Protein AF-A0A2G6JQ89-F1 (afdb_monomer)

Radius of gyration: 35.52 Å; Cα contacts (8 Å, |Δi|>4): 82; chains: 1; bounding box: 74×34×108 Å

Sequence (190 aa):
MVILLLVGLFLPLMLEIEATKGGNPLDASTVASVFLYLHDHLFQLIGLYLFLATLSAIRFSHRIAGPMLRFKRRLYEIGDGKFSEPLRTRDSDYMQSEVRALNAMSHSLLLRTQDIVHSEAALRAAIEEMQAALRPGEDARVDARLQKLLQRAADLQECVGFFAEESPDAANEIELPVPNDEVELLASSQ

Secondary structure (DSSP, 8-state):
-HHHHHHHHHHHHHHHHHHHTTS-HHHHHHHHHHHHHHHHHHHHHHHHHHHHHHHHHHHHHHHHHHHHHHHHHHHHHHHTT-B-SPPPPPTT-TTHHHHHHHHHHHHHHHHHHHHHHHHHHHHHHHHHHHHHHS-TTS-HHHHHHHHHHHHHHHHHHHHHHTTT-B-----S-------HHHHHHHHT--

Solvent-accessible surface area (backbone atoms only — not comparable to full-atom values): 10999 Å² total; per-residue (Å²): 108,72,67,59,52,54,47,68,61,49,50,63,53,54,54,50,55,63,64,32,74,82,55,60,70,70,58,40,53,51,54,50,50,52,50,53,52,49,52,61,52,48,55,53,52,51,51,51,49,52,51,53,50,49,54,50,51,51,55,51,47,56,40,42,54,59,58,50,53,55,51,54,51,52,53,50,36,50,73,67,20,31,56,64,80,76,74,82,76,61,95,82,38,80,58,53,69,59,43,52,51,49,39,53,51,52,51,53,50,50,52,52,52,52,52,49,53,52,50,42,53,52,51,47,51,55,49,53,52,55,57,70,72,47,67,94,80,79,48,70,68,56,55,54,51,50,54,53,49,48,51,52,41,52,56,47,49,55,66,50,47,54,52,62,47,66,60,82,75,92,80,71,93,69,84,75,83,72,61,70,76,63,56,58,63,59,64,72,74,112

Mean predicted aligned error: 14.23 Å

Structure (mmCIF, N/CA/C/O backbone):
data_AF-A0A2G6JQ89-F1
#
_entry.id   AF-A0A2G6JQ89-F1
#
loop_
_atom_site.group_PDB
_atom_site.id
_atom_site.type_symbol
_atom_site.label_atom_id
_atom_site.label_alt_id
_atom_site.label_comp_id
_atom_site.label_asym_id
_atom_site.label_entity_id
_atom_site.label_seq_id
_atom_site.pdbx_PDB_ins_code
_atom_site.Cartn_x
_atom_site.Cartn_y
_atom_site.Cartn_z
_atom_site.occupancy
_atom_site.B_iso_or_equiv
_atom_site.auth_seq_id
_atom_site.auth_comp_id
_atom_site.auth_asym_id
_atom_site.auth_atom_id
_atom_site.pdbx_PDB_model_num
ATOM 1 N N . MET A 1 1 ? 23.229 -2.860 -23.248 1.00 77.12 1 MET A N 1
ATOM 2 C CA . MET A 1 1 ? 22.858 -3.526 -24.519 1.00 77.12 1 MET A CA 1
ATOM 3 C C . MET A 1 1 ? 23.022 -2.610 -25.727 1.00 77.12 1 MET A C 1
ATOM 5 O O . MET A 1 1 ? 23.864 -2.922 -26.552 1.00 77.12 1 MET A O 1
ATOM 9 N N . VAL A 1 2 ? 22.340 -1.458 -25.809 1.00 77.44 2 VAL A N 1
ATOM 10 C CA . VAL A 1 2 ? 22.447 -0.535 -26.968 1.00 77.44 2 VAL A CA 1
ATOM 11 C C . VAL A 1 2 ? 23.888 -0.077 -27.251 1.00 77.44 2 VAL A C 1
ATOM 13 O O . VAL A 1 2 ? 24.333 -0.129 -28.390 1.00 77.44 2 VAL A O 1
ATOM 16 N N . ILE A 1 3 ? 24.653 0.278 -26.211 1.00 79.94 3 ILE A N 1
ATOM 17 C CA . ILE A 1 3 ? 26.063 0.694 -26.348 1.00 79.94 3 ILE A CA 1
ATOM 18 C C . ILE A 1 3 ? 26.945 -0.439 -26.901 1.00 79.94 3 ILE A C 1
ATOM 20 O O . ILE A 1 3 ? 27.785 -0.197 -27.756 1.00 79.94 3 ILE A O 1
ATOM 24 N N . LEU A 1 4 ? 26.730 -1.685 -26.464 1.00 84.25 4 LEU A N 1
ATOM 25 C CA . LEU A 1 4 ? 27.496 -2.840 -26.955 1.00 84.25 4 LEU A CA 1
ATOM 26 C C . LEU A 1 4 ? 27.213 -3.118 -28.435 1.00 84.25 4 LEU A C 1
ATOM 28 O O . LEU A 1 4 ? 28.127 -3.466 -29.174 1.00 84.25 4 LEU A O 1
ATOM 32 N N . LEU A 1 5 ? 25.964 -2.927 -28.865 1.00 81.12 5 LEU A N 1
ATOM 33 C CA . LEU A 1 5 ? 25.554 -3.085 -30.259 1.00 81.12 5 LEU A CA 1
ATOM 34 C C . LEU A 1 5 ? 26.173 -1.986 -31.138 1.00 81.12 5 LEU A C 1
ATOM 36 O O . LEU A 1 5 ? 26.735 -2.291 -32.183 1.00 81.12 5 LEU A O 1
ATOM 40 N N . LEU A 1 6 ? 26.158 -0.732 -30.669 1.00 81.25 6 LEU A N 1
ATOM 41 C CA . LEU A 1 6 ? 26.823 0.395 -31.333 1.00 81.25 6 LEU A CA 1
ATOM 42 C C . LEU A 1 6 ? 28.325 0.152 -31.510 1.00 81.25 6 LEU A C 1
ATOM 44 O O . LEU A 1 6 ? 28.851 0.306 -32.609 1.00 81.25 6 LEU A O 1
ATOM 48 N N . VAL A 1 7 ? 29.006 -0.265 -30.440 1.00 83.88 7 VAL A N 1
ATOM 49 C CA . VAL A 1 7 ? 30.447 -0.541 -30.477 1.00 83.88 7 VAL A CA 1
ATOM 50 C C . VAL A 1 7 ? 30.748 -1.731 -31.388 1.00 83.88 7 VAL A C 1
ATOM 52 O O . VAL A 1 7 ? 31.612 -1.619 -32.249 1.00 83.88 7 VAL A O 1
ATOM 55 N N . GLY A 1 8 ? 30.020 -2.843 -31.265 1.00 83.94 8 GLY A N 1
ATOM 56 C CA . GLY A 1 8 ? 30.249 -4.035 -32.089 1.00 83.94 8 GLY A CA 1
ATOM 57 C C . GLY A 1 8 ? 30.016 -3.813 -33.586 1.00 83.94 8 GLY A C 1
ATOM 58 O O . GLY A 1 8 ? 30.667 -4.460 -34.400 1.00 83.94 8 GLY A O 1
ATOM 59 N N . LEU A 1 9 ? 29.125 -2.887 -33.950 1.00 81.50 9 LEU A N 1
ATOM 60 C CA . LEU A 1 9 ? 28.791 -2.582 -35.339 1.00 81.50 9 LEU A CA 1
ATOM 61 C C . LEU A 1 9 ? 29.747 -1.556 -35.973 1.00 81.50 9 LEU A C 1
ATOM 63 O O . LEU A 1 9 ? 30.175 -1.744 -37.108 1.00 81.50 9 LEU A O 1
ATOM 67 N N . PHE A 1 10 ? 30.106 -0.484 -35.252 1.00 81.38 10 PHE A N 1
ATOM 68 C CA . PHE A 1 10 ? 30.933 0.602 -35.801 1.00 81.38 10 PHE A CA 1
ATOM 69 C C . PHE A 1 10 ? 32.442 0.407 -35.626 1.00 81.38 10 PHE A C 1
ATOM 71 O O . PHE A 1 10 ? 33.209 0.923 -36.436 1.00 81.38 10 PHE A O 1
ATOM 78 N N . LEU A 1 11 ? 32.890 -0.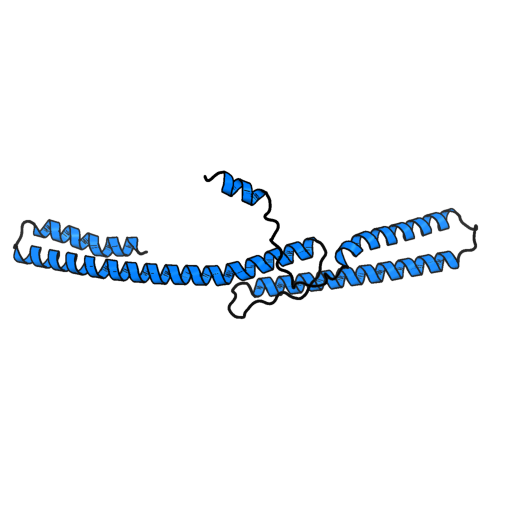324 -34.600 1.00 84.19 11 LEU A N 1
ATOM 79 C CA . LEU A 1 11 ? 34.316 -0.544 -34.346 1.00 84.19 11 LEU A CA 1
ATOM 80 C C . LEU A 1 11 ? 35.045 -1.278 -35.490 1.00 84.19 11 LEU A C 1
ATOM 82 O O . LEU A 1 11 ? 36.076 -0.765 -35.923 1.00 84.19 11 LEU A O 1
ATOM 86 N N . PRO A 1 12 ? 34.553 -2.418 -36.027 1.00 83.38 12 PRO A N 1
ATOM 87 C CA . PRO A 1 12 ? 35.228 -3.078 -37.149 1.00 83.38 12 PRO A CA 1
ATOM 88 C C . PRO A 1 12 ? 35.253 -2.194 -38.403 1.00 83.38 12 PRO A C 1
ATOM 90 O O . PRO A 1 12 ? 36.268 -2.138 -39.090 1.00 83.38 12 PRO A O 1
ATOM 93 N N . LEU A 1 13 ? 34.181 -1.433 -38.644 1.00 80.00 13 LEU A N 1
ATOM 94 C CA . LEU A 1 13 ? 34.054 -0.556 -39.807 1.00 80.00 13 LEU A CA 1
ATOM 95 C C . LEU A 1 13 ? 35.027 0.636 -39.743 1.00 80.00 13 LEU A C 1
ATOM 97 O O . LEU A 1 13 ? 35.603 1.024 -40.755 1.00 80.00 13 LEU A O 1
ATOM 101 N N . MET A 1 14 ? 35.272 1.186 -38.547 1.00 78.81 14 MET A N 1
ATOM 102 C CA . MET A 1 14 ? 36.283 2.232 -38.333 1.00 78.81 14 MET A CA 1
ATOM 103 C C . MET A 1 14 ? 37.711 1.727 -38.583 1.00 78.81 14 MET A C 1
ATOM 105 O O . MET A 1 14 ? 38.504 2.431 -39.208 1.00 78.81 14 MET A O 1
ATOM 109 N N . LEU A 1 15 ? 38.026 0.502 -38.147 1.00 82.62 15 LEU A N 1
ATOM 110 C CA . LEU A 1 15 ? 39.331 -0.122 -38.399 1.00 82.62 15 LEU A CA 1
ATOM 111 C C . LEU A 1 15 ? 39.554 -0.384 -39.899 1.00 82.62 15 LEU A C 1
ATOM 113 O O . LEU A 1 15 ? 40.663 -0.220 -40.404 1.00 82.62 15 LEU A O 1
ATOM 117 N N . GLU A 1 16 ? 38.496 -0.741 -40.627 1.00 79.06 16 GLU A N 1
ATOM 118 C CA . GLU A 1 16 ? 38.539 -1.001 -42.069 1.00 79.06 16 GLU A CA 1
ATOM 119 C C . GLU A 1 16 ? 38.725 0.286 -42.902 1.00 79.06 16 GLU A C 1
ATOM 121 O O . GLU A 1 16 ? 39.469 0.292 -43.887 1.00 79.06 16 GLU A O 1
ATOM 126 N N . ILE A 1 17 ? 38.149 1.416 -42.467 1.00 77.44 17 ILE A N 1
ATOM 127 C CA . ILE A 1 17 ? 38.412 2.747 -43.055 1.00 77.44 17 ILE A CA 1
ATOM 128 C C . ILE A 1 17 ? 39.883 3.150 -42.870 1.00 77.44 17 ILE A C 1
ATOM 130 O O . ILE A 1 17 ? 40.501 3.729 -43.766 1.00 77.44 17 ILE A O 1
ATOM 134 N N . GLU A 1 18 ? 40.470 2.852 -41.710 1.00 78.06 18 GLU A N 1
ATOM 135 C CA . GLU A 1 18 ? 41.875 3.158 -41.439 1.00 78.06 18 GLU A CA 1
ATOM 136 C C . GLU A 1 18 ? 42.826 2.268 -42.255 1.00 78.06 18 GLU A C 1
ATOM 138 O O . GLU A 1 18 ? 43.822 2.761 -42.785 1.00 78.06 18 GLU A O 1
ATOM 143 N N . ALA A 1 19 ? 42.469 0.995 -42.457 1.00 76.81 19 ALA A N 1
ATOM 144 C CA . ALA A 1 19 ? 43.216 0.062 -43.300 1.00 76.81 19 ALA A CA 1
ATOM 145 C C . ALA A 1 19 ? 43.157 0.412 -44.803 1.00 76.81 19 ALA A C 1
ATOM 147 O O . ALA A 1 19 ? 44.130 0.201 -45.528 1.00 76.81 19 ALA A O 1
ATOM 148 N N . THR A 1 20 ? 42.046 0.983 -45.282 1.00 73.50 20 THR A N 1
ATOM 149 C CA . THR A 1 20 ? 41.850 1.340 -46.703 1.00 73.50 20 THR A CA 1
ATOM 150 C C . THR A 1 20 ? 42.482 2.677 -47.109 1.00 73.50 20 THR A C 1
ATOM 152 O O . THR A 1 20 ? 42.639 2.930 -48.304 1.00 73.50 20 THR A O 1
ATOM 155 N N . LYS A 1 21 ? 42.950 3.504 -46.158 1.00 68.69 21 LYS A N 1
ATOM 156 C CA . LYS A 1 21 ? 43.637 4.789 -46.430 1.00 68.69 21 LYS A CA 1
ATOM 157 C C . LYS A 1 21 ? 44.904 4.680 -47.295 1.00 68.69 21 LYS A C 1
ATOM 159 O O . LYS A 1 21 ? 45.311 5.685 -47.870 1.00 68.69 21 LYS A O 1
ATOM 164 N N . GLY A 1 22 ? 45.532 3.503 -47.380 1.00 65.38 22 GLY A N 1
ATOM 165 C CA . GLY A 1 22 ? 46.717 3.244 -48.215 1.00 65.38 22 GLY A CA 1
ATOM 166 C C . GLY A 1 22 ? 46.457 2.399 -49.471 1.00 65.38 22 GLY A C 1
ATOM 167 O O . GLY A 1 22 ? 47.412 2.037 -50.154 1.00 65.38 22 GLY A O 1
ATOM 168 N N . GLY A 1 23 ? 45.196 2.041 -49.742 1.00 68.19 23 GLY A N 1
ATOM 169 C CA . GLY A 1 23 ? 44.790 1.105 -50.796 1.00 68.19 23 GLY A CA 1
ATOM 170 C C . GLY A 1 23 ? 44.078 1.765 -51.983 1.00 68.19 23 GLY A C 1
ATOM 171 O O . GLY A 1 23 ? 44.248 2.950 -52.264 1.00 68.19 23 GLY A O 1
ATOM 172 N N . ASN A 1 24 ? 43.276 0.982 -52.707 1.00 70.81 24 ASN A N 1
ATOM 173 C CA . ASN A 1 24 ? 42.560 1.437 -53.896 1.00 70.81 24 ASN A CA 1
ATOM 174 C C . ASN A 1 24 ? 41.450 2.444 -53.498 1.00 70.81 24 ASN A C 1
ATOM 176 O O . ASN A 1 24 ? 40.619 2.125 -52.646 1.00 70.81 24 ASN A O 1
ATOM 180 N N . PRO A 1 25 ? 41.367 3.643 -54.106 1.00 65.94 25 PRO A N 1
ATOM 181 C CA . PRO A 1 25 ? 40.415 4.685 -53.693 1.00 65.94 25 PRO A CA 1
ATOM 182 C C . 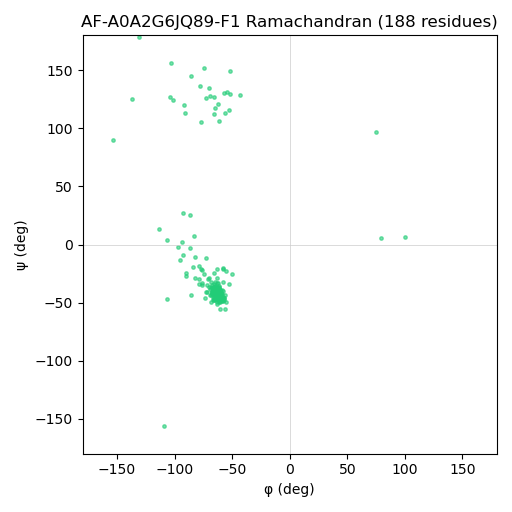PRO A 1 25 ? 38.936 4.288 -53.858 1.00 65.94 25 PRO A C 1
ATOM 184 O O . PRO A 1 25 ? 38.061 4.850 -53.198 1.00 65.94 25 PRO A O 1
ATOM 187 N N . LEU A 1 26 ? 38.651 3.298 -54.711 1.00 63.84 26 LEU A N 1
ATOM 188 C CA . LEU A 1 26 ? 37.312 2.737 -54.913 1.00 63.84 26 LEU A CA 1
ATOM 189 C C . LEU A 1 26 ? 36.804 1.989 -53.665 1.00 63.84 26 LEU A C 1
ATOM 191 O O . LEU A 1 26 ? 35.634 2.130 -53.299 1.00 63.84 26 LEU A O 1
ATOM 195 N N . ASP A 1 27 ? 37.687 1.288 -52.953 1.00 75.56 27 ASP A N 1
ATOM 196 C CA . ASP A 1 27 ? 37.329 0.520 -51.754 1.00 75.56 27 ASP A CA 1
ATOM 197 C C . ASP A 1 27 ? 37.027 1.461 -50.579 1.00 75.56 27 ASP A C 1
ATOM 199 O O . ASP A 1 27 ? 36.013 1.309 -49.897 1.00 75.56 27 ASP A O 1
ATOM 203 N N . ALA A 1 28 ? 37.825 2.524 -50.421 1.00 75.50 28 ALA A N 1
ATOM 204 C CA . ALA A 1 28 ? 37.605 3.553 -49.402 1.00 75.50 28 ALA A CA 1
ATOM 205 C C . ALA A 1 28 ? 36.249 4.269 -49.567 1.00 75.50 28 ALA A C 1
ATOM 207 O O . ALA A 1 28 ? 35.553 4.528 -48.583 1.00 75.50 28 ALA A O 1
ATOM 208 N N . SER A 1 29 ? 35.836 4.554 -50.809 1.00 77.12 29 SER A N 1
ATOM 209 C CA . SER A 1 29 ? 34.537 5.185 -51.089 1.00 77.12 29 SER A CA 1
ATOM 210 C C . SER A 1 29 ? 33.347 4.274 -50.756 1.00 77.12 29 SER A C 1
ATOM 212 O O . SER A 1 29 ? 32.324 4.743 -50.251 1.00 77.12 29 SER A O 1
ATOM 214 N N . THR A 1 30 ? 33.507 2.964 -50.961 1.00 81.06 30 THR A N 1
ATOM 215 C CA . THR A 1 30 ? 32.477 1.962 -50.669 1.00 81.06 30 THR A CA 1
ATOM 216 C C . THR A 1 30 ? 32.266 1.839 -49.161 1.00 81.06 30 THR A C 1
ATOM 218 O O . THR A 1 30 ? 31.136 1.978 -48.692 1.00 81.06 30 THR A O 1
ATOM 221 N N . VAL A 1 31 ? 33.344 1.691 -48.383 1.00 79.44 31 VAL A N 1
ATOM 222 C CA . VAL A 1 31 ? 33.266 1.595 -46.913 1.00 79.44 31 VAL A CA 1
ATOM 223 C C . VAL A 1 31 ? 32.698 2.881 -46.299 1.00 79.44 31 VAL A C 1
ATOM 225 O O . VAL A 1 31 ? 31.835 2.819 -45.423 1.00 79.44 31 VAL A O 1
ATOM 228 N N . ALA A 1 32 ? 33.096 4.054 -46.805 1.00 81.75 32 ALA A N 1
ATOM 229 C CA . ALA A 1 32 ? 32.551 5.334 -46.355 1.00 81.75 32 ALA A CA 1
ATOM 230 C C . ALA A 1 32 ? 31.044 5.470 -46.642 1.00 81.75 32 ALA A C 1
ATOM 232 O O . ALA A 1 32 ? 30.302 5.969 -45.795 1.00 81.75 32 ALA A O 1
ATOM 233 N N . SER A 1 33 ? 30.572 4.997 -47.801 1.00 82.56 33 SER A N 1
ATOM 234 C CA . SER A 1 33 ? 29.143 5.022 -48.141 1.00 82.56 33 SER A CA 1
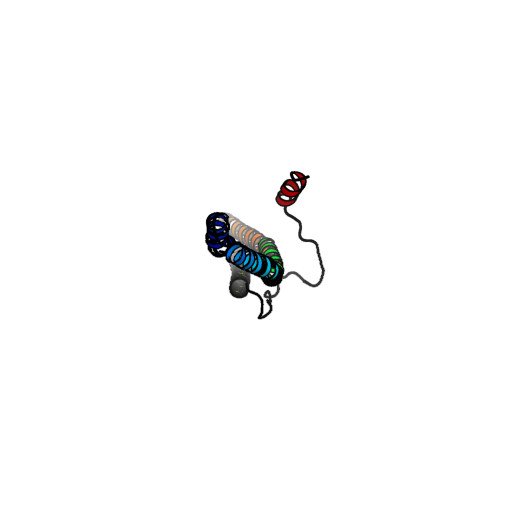ATOM 235 C C . SER A 1 33 ? 28.309 4.108 -47.237 1.00 82.56 33 SER A C 1
ATOM 237 O O . SER A 1 33 ? 27.245 4.516 -46.773 1.00 82.56 33 SER A O 1
ATOM 239 N N . VAL A 1 34 ? 28.825 2.917 -46.905 1.00 82.31 34 VAL A N 1
ATOM 240 C CA . VAL A 1 34 ? 28.188 1.982 -45.966 1.00 82.31 34 VAL A CA 1
ATOM 241 C C . VAL A 1 34 ? 28.151 2.576 -44.562 1.00 82.31 34 VAL A C 1
ATOM 243 O O . VAL A 1 34 ? 27.114 2.519 -43.908 1.00 82.31 34 VAL A O 1
ATOM 246 N N . PHE A 1 35 ? 29.245 3.197 -44.115 1.00 83.00 35 PHE A N 1
ATOM 247 C CA . PHE A 1 35 ? 29.297 3.888 -42.828 1.00 83.00 35 PHE A CA 1
ATOM 248 C C . PHE A 1 35 ? 28.252 5.007 -42.745 1.00 83.00 35 PHE A C 1
ATOM 250 O O . PHE A 1 35 ? 27.516 5.081 -41.763 1.00 83.00 35 PHE A O 1
ATOM 257 N N . LEU A 1 36 ? 28.155 5.851 -43.778 1.00 82.44 36 LEU A N 1
ATOM 258 C CA . LEU A 1 36 ? 27.221 6.977 -43.802 1.00 82.44 36 LEU A CA 1
ATOM 259 C C . LEU A 1 36 ? 25.759 6.505 -43.853 1.00 82.44 36 LEU A C 1
ATOM 261 O O . LEU A 1 36 ? 24.914 7.044 -43.141 1.00 82.44 36 LEU A O 1
ATOM 265 N N . TYR A 1 37 ? 25.481 5.462 -44.640 1.00 84.94 37 TYR A N 1
ATOM 266 C CA . TYR A 1 37 ? 24.160 4.841 -44.729 1.00 84.94 37 TYR A CA 1
ATOM 267 C C . TYR A 1 37 ? 23.737 4.199 -43.401 1.00 84.94 37 TYR A C 1
ATOM 269 O O . TYR A 1 37 ? 22.622 4.408 -42.921 1.00 84.94 37 TYR A O 1
ATOM 277 N N . LEU A 1 38 ? 24.649 3.452 -42.772 1.00 82.69 38 LEU A N 1
ATOM 278 C CA . LEU A 1 38 ? 24.393 2.784 -41.502 1.00 82.69 38 LEU A CA 1
ATOM 279 C C . LEU A 1 38 ? 24.226 3.790 -40.366 1.00 82.69 38 LEU A C 1
ATOM 281 O O . LEU A 1 38 ? 23.342 3.621 -39.535 1.00 82.69 38 LEU A O 1
ATOM 285 N N . HIS A 1 39 ? 25.031 4.852 -40.349 1.00 82.56 39 HIS A N 1
ATOM 286 C CA . HIS A 1 39 ? 24.885 5.957 -39.410 1.00 82.56 39 HIS A CA 1
ATOM 287 C C . HIS A 1 39 ? 23.488 6.580 -39.498 1.00 82.56 39 HIS A C 1
ATOM 289 O O . HIS A 1 39 ? 22.773 6.599 -38.498 1.00 82.56 39 HIS A O 1
ATOM 295 N N . ASP A 1 40 ? 23.062 7.019 -40.683 1.00 84.00 40 ASP A N 1
ATOM 296 C CA . ASP A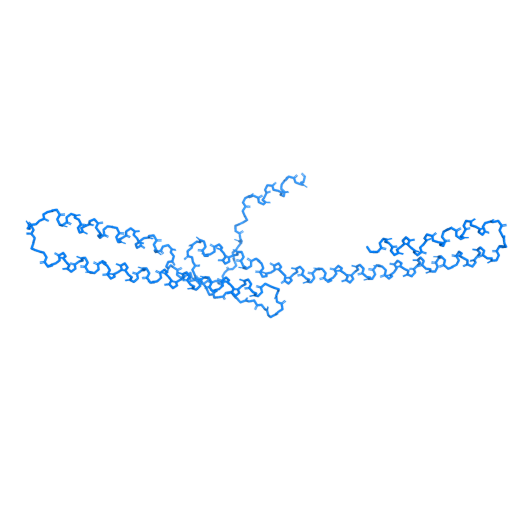 1 40 ? 21.779 7.708 -40.855 1.00 84.00 40 ASP A CA 1
ATOM 297 C C . ASP A 1 40 ? 20.576 6.853 -40.409 1.00 84.00 40 ASP A C 1
ATOM 299 O O . ASP A 1 40 ? 19.752 7.292 -39.603 1.00 84.00 40 ASP A O 1
ATOM 303 N N . HIS A 1 41 ? 20.506 5.593 -40.846 1.00 85.44 41 HIS A N 1
ATOM 304 C CA . HIS A 1 41 ? 19.377 4.721 -40.507 1.00 85.44 41 HIS A CA 1
ATOM 305 C C . HIS A 1 41 ? 19.425 4.189 -39.068 1.00 85.44 41 HIS A C 1
ATOM 307 O O . HIS A 1 41 ? 18.380 4.038 -38.428 1.00 85.44 41 HIS A O 1
ATOM 313 N N . LEU A 1 42 ? 20.611 3.912 -38.513 1.00 85.56 42 LEU A N 1
ATOM 314 C CA . LEU A 1 42 ? 20.715 3.355 -37.163 1.00 85.56 42 LEU A CA 1
ATOM 315 C C . LEU A 1 42 ? 20.268 4.364 -36.101 1.00 85.56 42 LEU A C 1
ATOM 317 O O . LEU A 1 42 ? 19.563 3.983 -35.169 1.00 85.56 42 LEU A O 1
ATOM 321 N N . PHE A 1 43 ? 20.622 5.644 -36.238 1.00 84.62 43 PHE A N 1
ATOM 322 C CA . PHE A 1 43 ? 20.174 6.666 -35.287 1.00 84.62 43 PHE A CA 1
ATOM 323 C C . PHE A 1 43 ? 18.657 6.877 -35.341 1.00 84.62 43 PHE A C 1
ATOM 325 O O . PHE A 1 43 ? 18.035 7.030 -34.288 1.00 84.62 43 PHE A O 1
ATOM 332 N N . GLN A 1 44 ? 18.042 6.792 -36.525 1.00 86.50 44 GLN A N 1
ATOM 333 C CA . GLN A 1 44 ? 16.583 6.825 -36.672 1.00 86.50 44 GLN A CA 1
ATOM 334 C C . GLN A 1 44 ? 15.919 5.632 -35.963 1.00 86.50 44 GLN A C 1
ATOM 336 O O . GLN A 1 44 ? 14.972 5.813 -35.196 1.00 86.50 44 GLN A O 1
ATOM 341 N N . LEU A 1 45 ? 16.454 4.419 -36.148 1.00 87.88 45 LEU A N 1
ATOM 342 C CA . LEU A 1 45 ? 15.956 3.208 -35.485 1.00 87.88 45 LEU A CA 1
ATOM 343 C C . LEU A 1 45 ? 16.147 3.252 -33.962 1.00 87.88 45 LEU A C 1
ATOM 345 O O . LEU A 1 45 ? 15.235 2.890 -33.218 1.00 87.88 45 LEU A O 1
ATOM 349 N N . ILE A 1 46 ? 17.304 3.720 -33.486 1.00 88.38 46 ILE A N 1
ATOM 350 C CA . ILE A 1 46 ? 17.585 3.894 -32.054 1.00 88.38 46 ILE A CA 1
ATOM 351 C C . ILE A 1 46 ? 16.648 4.939 -31.450 1.00 88.38 46 ILE A C 1
ATOM 353 O O . ILE A 1 46 ? 16.099 4.706 -30.373 1.00 88.38 46 ILE A O 1
ATOM 357 N N . GLY A 1 47 ? 16.432 6.061 -32.140 1.00 89.50 47 GLY A N 1
ATOM 358 C CA . GLY A 1 47 ? 15.498 7.102 -31.721 1.00 89.50 47 GLY A CA 1
ATOM 359 C C . GLY A 1 47 ? 14.071 6.569 -31.600 1.00 89.50 47 GLY A C 1
ATOM 360 O O . GLY A 1 47 ? 13.431 6.757 -30.566 1.00 89.50 47 GLY A O 1
ATOM 361 N N . LEU A 1 48 ? 13.602 5.824 -32.605 1.00 91.25 48 LEU A N 1
ATOM 362 C CA . LEU A 1 48 ? 12.292 5.173 -32.576 1.00 91.25 48 LEU A CA 1
ATOM 363 C C . LEU A 1 48 ? 12.182 4.170 -31.418 1.00 91.25 48 LEU A C 1
ATOM 365 O O . LEU A 1 48 ? 11.195 4.179 -30.684 1.00 91.25 48 LEU A O 1
ATOM 369 N N . TYR A 1 49 ? 13.202 3.336 -31.212 1.00 91.19 49 TYR A N 1
ATOM 3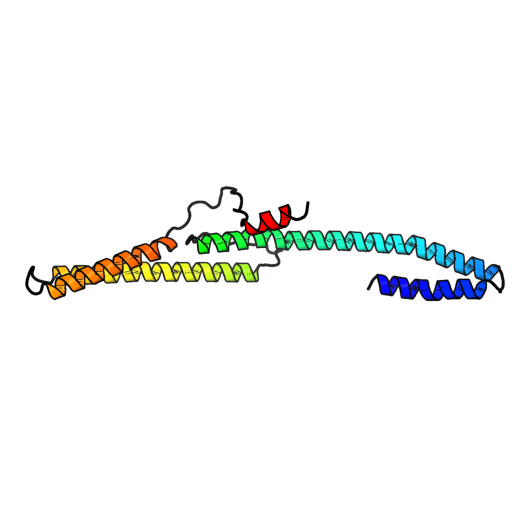70 C CA . TYR A 1 49 ? 13.240 2.388 -30.101 1.00 91.19 49 TYR A CA 1
ATOM 371 C C . TYR A 1 49 ? 13.186 3.094 -28.739 1.00 91.19 49 TYR A C 1
ATOM 373 O O . TYR A 1 49 ? 12.374 2.725 -27.893 1.00 91.19 49 TYR A O 1
ATOM 381 N N . LEU A 1 50 ? 14.007 4.129 -28.528 1.00 92.25 50 LEU A N 1
ATOM 382 C CA . LEU A 1 50 ? 14.013 4.933 -27.299 1.00 92.25 50 LEU A CA 1
ATOM 383 C C . LEU A 1 50 ? 12.665 5.606 -27.056 1.00 92.25 50 LEU A C 1
ATOM 385 O O . LEU A 1 50 ? 12.196 5.642 -25.917 1.00 92.25 50 LEU A O 1
ATOM 389 N N . PHE A 1 51 ? 12.024 6.094 -28.116 1.00 94.44 51 PHE A N 1
ATOM 390 C CA . PHE A 1 51 ? 10.695 6.682 -28.041 1.00 94.44 51 PHE A CA 1
ATOM 391 C C . PHE A 1 51 ? 9.650 5.652 -27.588 1.00 94.44 51 PHE A C 1
ATOM 393 O O . PHE A 1 51 ? 8.930 5.893 -26.617 1.00 94.44 51 PHE A O 1
ATOM 400 N N . LEU A 1 52 ? 9.612 4.468 -28.214 1.00 94.31 52 LEU A N 1
ATOM 401 C CA . LEU A 1 52 ? 8.712 3.380 -27.810 1.00 94.31 52 LEU A CA 1
ATOM 402 C C . LEU A 1 52 ? 8.996 2.903 -26.379 1.00 94.31 52 LEU A C 1
ATOM 404 O O . LEU A 1 52 ? 8.062 2.685 -25.605 1.00 94.31 52 LEU A O 1
ATOM 408 N N . ALA A 1 53 ? 10.271 2.768 -26.011 1.00 91.81 53 ALA A N 1
ATOM 409 C CA . ALA A 1 53 ? 10.687 2.363 -24.674 1.00 91.81 53 ALA A CA 1
ATOM 410 C C . ALA A 1 53 ? 10.238 3.382 -23.618 1.00 91.81 53 ALA A C 1
ATOM 412 O O . ALA A 1 53 ? 9.666 2.997 -22.599 1.00 91.81 53 ALA A O 1
ATOM 413 N N . THR A 1 54 ? 10.417 4.676 -23.890 1.00 93.62 54 THR A N 1
ATOM 414 C CA . THR A 1 54 ? 9.950 5.764 -23.018 1.00 93.62 54 THR A CA 1
ATOM 415 C C . THR A 1 54 ? 8.434 5.733 -22.867 1.00 93.62 54 THR A C 1
ATOM 417 O O . THR A 1 54 ? 7.923 5.783 -21.750 1.00 93.62 54 THR A O 1
ATOM 420 N N . LEU A 1 55 ? 7.696 5.573 -23.968 1.00 93.75 55 LEU A N 1
ATOM 421 C CA . LEU A 1 55 ? 6.236 5.496 -23.926 1.00 93.75 55 LEU A CA 1
ATOM 422 C C . LEU A 1 55 ? 5.750 4.284 -23.115 1.00 93.75 55 LEU A C 1
ATOM 424 O O . LEU A 1 55 ? 4.802 4.394 -22.333 1.00 93.75 55 LEU A O 1
ATOM 428 N N . SER A 1 56 ? 6.419 3.139 -23.265 1.00 90.25 56 SER A N 1
ATOM 429 C CA . SER A 1 56 ? 6.145 1.938 -22.476 1.00 90.25 56 SER A CA 1
ATOM 430 C C . SER A 1 56 ? 6.438 2.160 -20.992 1.00 90.25 56 SER A C 1
ATOM 432 O O . SER A 1 56 ? 5.616 1.801 -20.149 1.00 90.25 56 SER A O 1
ATOM 434 N N . ALA A 1 57 ? 7.567 2.794 -20.663 1.00 89.19 57 ALA A N 1
ATOM 435 C CA . ALA A 1 57 ? 7.945 3.109 -19.288 1.00 89.19 57 ALA A CA 1
ATOM 436 C C . ALA A 1 57 ? 6.932 4.053 -18.622 1.00 89.19 57 ALA A C 1
ATOM 438 O O . ALA A 1 57 ? 6.498 3.796 -17.500 1.00 89.19 57 ALA A O 1
ATOM 439 N N . ILE A 1 58 ? 6.481 5.089 -19.335 1.00 90.75 58 ILE A N 1
ATOM 440 C CA . ILE A 1 58 ? 5.450 6.018 -18.854 1.00 90.75 58 ILE A CA 1
ATOM 441 C C . ILE A 1 58 ? 4.132 5.278 -18.600 1.00 90.75 58 ILE A C 1
ATOM 443 O O . ILE A 1 58 ? 3.546 5.409 -17.524 1.00 90.75 58 ILE A O 1
ATOM 447 N N . ARG A 1 59 ? 3.667 4.448 -19.547 1.00 85.69 59 ARG A N 1
ATOM 448 C CA . ARG A 1 59 ? 2.437 3.656 -19.355 1.00 85.69 59 ARG A CA 1
ATOM 449 C C . ARG A 1 59 ? 2.542 2.696 -18.175 1.00 85.69 59 ARG A C 1
ATOM 451 O O . ARG A 1 59 ? 1.569 2.535 -17.442 1.00 85.69 59 ARG A O 1
ATOM 458 N N . PHE A 1 60 ? 3.694 2.054 -18.006 1.00 84.44 60 PHE A N 1
ATOM 459 C CA . PHE A 1 60 ? 3.943 1.155 -16.886 1.00 84.44 60 PHE A CA 1
ATOM 460 C C . PHE A 1 60 ? 3.914 1.912 -15.555 1.00 84.44 60 PHE A C 1
ATOM 462 O O . PHE A 1 60 ? 3.196 1.508 -14.644 1.00 84.44 60 PHE A O 1
ATOM 469 N N . SER A 1 61 ? 4.590 3.062 -15.485 1.00 85.69 61 SER A N 1
ATOM 470 C CA . SER A 1 61 ? 4.593 3.934 -14.308 1.00 85.69 61 SER A CA 1
ATOM 471 C C . SER A 1 61 ? 3.177 4.363 -13.911 1.00 85.69 61 SER A C 1
ATOM 473 O O . SER A 1 61 ? 2.767 4.172 -12.765 1.00 85.69 61 SER A O 1
ATOM 475 N N . HIS A 1 62 ? 2.360 4.826 -14.864 1.00 81.69 62 HIS A N 1
ATOM 476 C CA . HIS A 1 62 ? 0.979 5.233 -14.575 1.00 81.69 62 HIS A CA 1
ATOM 477 C C . HIS A 1 62 ? 0.083 4.089 -14.073 1.00 81.69 62 HIS A C 1
ATOM 479 O O . HIS A 1 62 ? -0.792 4.332 -13.241 1.00 81.69 62 HIS A O 1
ATOM 485 N N . ARG A 1 63 ? 0.303 2.847 -14.531 1.00 82.12 63 ARG A N 1
ATOM 486 C CA . ARG A 1 63 ? -0.440 1.661 -14.055 1.00 82.12 63 ARG A CA 1
ATOM 487 C C . ARG A 1 63 ? -0.052 1.223 -12.638 1.00 82.12 63 ARG A C 1
ATOM 489 O O . ARG A 1 63 ? -0.751 0.393 -12.064 1.00 82.12 63 ARG A O 1
ATOM 496 N N . ILE A 1 64 ? 1.032 1.760 -12.075 1.00 83.12 64 ILE A N 1
ATOM 497 C CA . ILE A 1 64 ? 1.501 1.453 -10.714 1.00 83.12 64 ILE A CA 1
ATOM 498 C C . ILE A 1 64 ? 1.235 2.623 -9.767 1.00 83.12 64 ILE A C 1
ATOM 500 O O . ILE A 1 64 ? 0.678 2.423 -8.690 1.00 83.12 64 ILE A O 1
ATOM 504 N N . ALA A 1 65 ? 1.570 3.849 -10.178 1.00 82.50 65 ALA A N 1
ATOM 505 C CA . ALA A 1 65 ? 1.492 5.031 -9.320 1.00 82.50 65 ALA A CA 1
ATOM 506 C C . ALA A 1 65 ? 0.067 5.303 -8.810 1.00 82.50 65 ALA A C 1
ATOM 508 O O . ALA A 1 65 ? -0.132 5.583 -7.629 1.00 82.50 65 ALA A O 1
ATOM 509 N N . GLY A 1 66 ? -0.939 5.165 -9.681 1.00 82.12 66 GLY A N 1
ATOM 510 C CA . GLY A 1 66 ? -2.340 5.384 -9.312 1.00 82.12 66 GLY A CA 1
ATOM 511 C C . GLY A 1 66 ? -2.828 4.432 -8.209 1.00 82.12 66 GLY A C 1
ATOM 512 O O . GLY A 1 66 ? -3.320 4.902 -7.182 1.00 82.12 66 GLY A O 1
ATOM 513 N N . PRO A 1 67 ? -2.710 3.104 -8.390 1.00 83.12 67 PRO A N 1
ATOM 514 C CA . PRO A 1 67 ? -3.042 2.125 -7.354 1.00 83.12 67 PRO A CA 1
ATOM 515 C C . PRO A 1 67 ? -2.233 2.293 -6.064 1.00 83.12 67 PRO A C 1
ATOM 517 O O . PRO A 1 67 ? -2.801 2.180 -4.979 1.00 83.12 67 PRO A O 1
ATOM 520 N N . MET A 1 68 ? -0.942 2.620 -6.169 1.00 87.69 68 MET A N 1
ATOM 521 C CA . MET A 1 68 ? -0.058 2.785 -5.012 1.00 87.69 68 MET A CA 1
ATOM 522 C C . MET A 1 68 ? -0.501 3.937 -4.105 1.00 87.69 68 MET A C 1
ATOM 524 O O . MET A 1 68 ? -0.495 3.800 -2.882 1.00 87.69 68 MET A O 1
ATOM 528 N N . LEU A 1 69 ? -0.953 5.050 -4.689 1.00 85.88 69 LEU A N 1
ATOM 529 C CA . LEU A 1 69 ? -1.454 6.189 -3.921 1.00 85.88 69 LEU A CA 1
ATOM 530 C C . LEU A 1 69 ? -2.710 5.828 -3.118 1.00 85.88 69 LEU A C 1
ATOM 532 O O . LEU A 1 69 ? -2.822 6.156 -1.938 1.00 85.88 69 LEU A O 1
ATOM 536 N N . ARG A 1 70 ? -3.636 5.094 -3.748 1.00 86.06 70 ARG A N 1
ATOM 537 C CA . ARG A 1 70 ? -4.864 4.616 -3.092 1.00 86.06 70 ARG A CA 1
ATOM 538 C C . ARG A 1 70 ? -4.550 3.596 -1.998 1.00 86.06 70 ARG A C 1
ATOM 540 O O . ARG A 1 70 ? -5.165 3.640 -0.940 1.00 86.06 70 ARG A O 1
ATOM 547 N N . PHE A 1 71 ? -3.574 2.720 -2.232 1.00 88.94 71 PHE A N 1
ATOM 548 C CA . PHE A 1 71 ? -3.084 1.767 -1.237 1.00 88.94 71 PHE A CA 1
ATOM 549 C C . PHE A 1 71 ? -2.515 2.484 -0.006 1.00 88.94 71 PHE A C 1
ATOM 551 O O . PHE A 1 71 ? -2.922 2.187 1.114 1.00 88.94 71 PHE A O 1
ATOM 558 N N . LYS A 1 72 ? -1.632 3.476 -0.206 1.00 88.81 72 LYS A N 1
ATOM 559 C CA . LYS A 1 72 ? -1.040 4.268 0.885 1.00 88.81 72 LYS A CA 1
ATOM 560 C C . LYS A 1 72 ? -2.120 4.977 1.705 1.00 88.81 72 LYS A C 1
ATOM 562 O O . LYS A 1 72 ? -2.099 4.904 2.928 1.00 88.81 72 LYS A O 1
ATOM 567 N N . ARG A 1 73 ? -3.099 5.596 1.036 1.00 87.50 73 ARG A N 1
ATOM 568 C CA . ARG A 1 73 ? -4.238 6.244 1.701 1.00 87.50 73 ARG A CA 1
ATOM 569 C C . ARG A 1 73 ? -5.033 5.263 2.568 1.00 87.50 73 ARG A C 1
ATOM 571 O O . ARG A 1 73 ? -5.290 5.566 3.725 1.00 87.50 73 ARG A O 1
ATOM 578 N N . ARG A 1 74 ? -5.351 4.072 2.048 1.00 86.75 74 ARG A N 1
ATOM 579 C CA . ARG A 1 74 ? -6.043 3.030 2.825 1.00 86.75 74 ARG A CA 1
ATOM 580 C C . ARG A 1 74 ? -5.241 2.561 4.040 1.00 86.75 74 ARG A C 1
ATOM 582 O O . ARG A 1 74 ? -5.833 2.283 5.075 1.00 86.75 74 ARG A O 1
ATOM 589 N N . LEU A 1 75 ? -3.914 2.482 3.937 1.00 88.38 75 LEU A N 1
ATOM 590 C CA . LEU A 1 75 ? -3.063 2.159 5.088 1.00 88.38 75 LEU A CA 1
ATOM 591 C C . LEU A 1 75 ? -3.165 3.216 6.191 1.00 88.38 75 LEU A C 1
ATOM 593 O O . LEU A 1 75 ? -3.261 2.845 7.356 1.00 88.38 75 LEU A O 1
ATOM 597 N N . TYR A 1 76 ? -3.162 4.502 5.831 1.00 89.19 76 TYR A N 1
ATOM 598 C CA . TYR A 1 76 ? -3.344 5.578 6.807 1.00 89.19 76 TYR A CA 1
ATOM 599 C C . TYR A 1 76 ? -4.728 5.542 7.447 1.00 89.19 76 TYR A C 1
ATOM 601 O O . TYR A 1 76 ? -4.819 5.629 8.661 1.00 89.19 76 TYR A O 1
ATOM 609 N N . GLU A 1 77 ? -5.786 5.324 6.662 1.00 86.81 77 GLU A N 1
ATOM 610 C CA . GLU A 1 77 ? -7.148 5.206 7.199 1.00 86.81 77 GLU A CA 1
ATOM 611 C C . GLU A 1 77 ? -7.258 4.063 8.223 1.00 86.81 77 GLU A C 1
ATOM 613 O O . GLU A 1 77 ? -7.805 4.269 9.301 1.00 86.81 77 GLU A O 1
ATOM 618 N N . ILE A 1 78 ? -6.656 2.898 7.949 1.00 87.94 78 ILE A N 1
ATOM 619 C CA . ILE A 1 78 ? -6.589 1.789 8.918 1.00 87.94 78 ILE A CA 1
ATOM 620 C C . ILE A 1 78 ? -5.760 2.173 10.154 1.00 87.94 78 ILE A C 1
ATOM 622 O O . ILE A 1 78 ? -6.117 1.795 11.269 1.00 87.94 78 ILE A O 1
ATOM 626 N N . GLY A 1 79 ? -4.659 2.910 9.971 1.00 84.88 79 GLY A N 1
ATOM 627 C CA . GLY A 1 79 ? -3.839 3.434 11.069 1.00 84.88 79 GLY A CA 1
ATOM 628 C C . GLY A 1 79 ? -4.597 4.407 11.976 1.00 84.88 79 GLY A C 1
ATOM 629 O O . GLY A 1 79 ? -4.397 4.385 13.187 1.00 84.88 79 GLY A O 1
ATOM 630 N N . ASP A 1 80 ? -5.520 5.175 11.400 1.00 85.75 80 ASP A N 1
ATOM 631 C CA . ASP A 1 80 ? -6.431 6.087 12.097 1.00 85.75 80 ASP A CA 1
ATOM 632 C C . ASP A 1 80 ? -7.682 5.381 12.656 1.00 85.75 80 ASP A C 1
ATOM 634 O O . ASP A 1 80 ? -8.614 6.044 13.103 1.00 85.75 80 ASP A O 1
ATOM 638 N N . GLY A 1 81 ? -7.738 4.046 12.595 1.00 83.38 81 GLY A N 1
ATOM 639 C CA . GLY A 1 81 ? -8.851 3.251 13.114 1.00 83.38 81 GLY A CA 1
ATOM 640 C C . GLY A 1 81 ? -10.091 3.201 12.217 1.00 83.38 81 GLY A C 1
ATOM 641 O O . GLY A 1 81 ? -11.096 2.598 12.585 1.00 83.38 81 GLY A O 1
ATOM 642 N N . LYS A 1 82 ? -10.026 3.769 11.009 1.00 83.62 82 LYS A N 1
ATOM 643 C CA . LYS A 1 82 ? -11.146 3.824 10.065 1.00 83.62 82 LYS A CA 1
ATOM 644 C C . LYS A 1 82 ? -11.134 2.615 9.144 1.00 83.62 82 LYS A C 1
ATOM 646 O O . LYS A 1 82 ? -10.295 2.486 8.248 1.00 83.62 82 LYS A O 1
ATOM 651 N N . PHE A 1 83 ? -12.139 1.763 9.292 1.00 81.94 83 PHE A N 1
ATOM 652 C CA . PHE A 1 83 ? -12.432 0.719 8.317 1.00 81.94 83 PHE A CA 1
ATOM 653 C C . PHE A 1 83 ? -13.436 1.263 7.304 1.00 81.94 83 PHE A C 1
ATOM 655 O O . PHE A 1 83 ? -14.525 1.694 7.667 1.00 81.94 83 PHE A O 1
ATOM 662 N N . SER A 1 84 ? -13.061 1.295 6.029 1.00 76.00 84 SER A N 1
ATOM 663 C CA . SER A 1 84 ? -13.970 1.694 4.950 1.00 76.00 84 SER A CA 1
ATOM 664 C C . SER A 1 84 ? -13.941 0.682 3.809 1.00 76.00 84 SER A C 1
ATOM 666 O O . SER A 1 84 ? -13.263 -0.342 3.895 1.00 76.00 84 SER A O 1
ATOM 668 N N . GLU A 1 85 ? -14.748 0.921 2.773 1.00 79.31 85 GLU A N 1
ATOM 669 C CA . GLU A 1 85 ? -15.049 -0.086 1.754 1.00 79.31 85 GLU A CA 1
ATOM 670 C C . GLU A 1 85 ? -13.804 -0.756 1.134 1.00 79.31 85 GLU A C 1
ATOM 672 O O . GLU A 1 85 ? -12.764 -0.109 0.948 1.00 79.31 85 GLU A O 1
ATOM 677 N N . PRO A 1 86 ? -13.903 -2.031 0.717 1.00 82.00 86 PRO A N 1
ATOM 678 C CA . PRO A 1 86 ? -12.803 -2.731 0.067 1.00 82.00 86 PRO A CA 1
ATOM 679 C C . PRO A 1 86 ? -12.234 -1.938 -1.113 1.00 82.00 86 PRO A C 1
ATOM 681 O O . PRO A 1 86 ? -12.960 -1.503 -2.010 1.00 82.00 86 PRO A O 1
ATOM 684 N N . LEU A 1 87 ? -10.912 -1.772 -1.145 1.00 86.00 87 LEU A N 1
ATOM 685 C CA . LEU A 1 87 ? -10.247 -1.084 -2.242 1.00 86.00 87 LEU A CA 1
ATOM 686 C C . LEU A 1 87 ? -10.412 -1.902 -3.529 1.00 86.00 87 LEU A C 1
ATOM 688 O O . LEU A 1 87 ? -10.084 -3.090 -3.571 1.00 86.00 87 LEU A O 1
ATOM 692 N N . ARG A 1 88 ? -10.911 -1.261 -4.589 1.00 82.19 88 ARG A N 1
ATOM 693 C CA . ARG A 1 88 ? -11.070 -1.870 -5.915 1.00 82.19 88 ARG A CA 1
ATOM 694 C C . ARG A 1 88 ? -9.971 -1.367 -6.841 1.00 82.19 88 ARG A C 1
ATOM 696 O O . ARG A 1 88 ? -9.790 -0.162 -7.003 1.00 82.19 88 ARG A O 1
ATOM 703 N N . THR A 1 89 ? -9.251 -2.291 -7.461 1.00 78.50 89 THR A N 1
ATOM 704 C CA . THR A 1 89 ? -8.301 -2.005 -8.542 1.00 78.50 89 THR A CA 1
ATOM 705 C C . THR A 1 89 ? -8.905 -2.379 -9.884 1.00 78.50 89 THR A C 1
ATOM 707 O O . THR A 1 89 ? -9.826 -3.194 -9.956 1.00 78.50 89 THR A O 1
ATOM 710 N N . ARG A 1 90 ? -8.414 -1.763 -10.962 1.00 77.56 90 ARG A N 1
ATOM 711 C CA . ARG A 1 90 ? -8.785 -2.184 -12.317 1.00 77.56 90 ARG A CA 1
ATOM 712 C C . ARG A 1 90 ? -8.059 -3.486 -12.657 1.00 77.56 90 ARG A C 1
ATOM 714 O O . ARG A 1 90 ? -6.928 -3.693 -12.219 1.00 77.56 90 ARG A O 1
ATOM 721 N N . ASP A 1 91 ? -8.651 -4.307 -13.524 1.00 68.75 91 ASP A N 1
ATOM 722 C CA . ASP A 1 91 ? -8.056 -5.578 -13.987 1.00 68.75 91 ASP A CA 1
ATOM 723 C C . ASP A 1 91 ? -6.684 -5.399 -14.658 1.00 68.75 91 ASP A C 1
ATOM 725 O O . ASP A 1 91 ? -5.890 -6.331 -14.759 1.00 68.75 91 ASP A O 1
ATOM 729 N N . SER A 1 92 ? -6.380 -4.182 -15.111 1.00 72.19 92 SER A N 1
ATOM 730 C CA . SER A 1 92 ? -5.093 -3.819 -15.688 1.00 72.19 92 SER A CA 1
ATOM 731 C C . SER A 1 92 ? -4.045 -3.379 -14.660 1.00 72.19 92 SER A C 1
ATOM 733 O O . SER A 1 92 ? -2.931 -3.055 -15.055 1.00 72.19 92 SER A O 1
ATOM 735 N N . ASP A 1 93 ? -4.337 -3.285 -13.376 1.00 80.75 93 ASP A N 1
ATOM 736 C CA . ASP A 1 93 ? -3.360 -2.754 -12.423 1.00 80.75 93 ASP A CA 1
ATOM 737 C C . ASP A 1 93 ? -2.420 -3.860 -11.929 1.00 80.75 93 ASP A C 1
ATOM 739 O O . ASP A 1 93 ? -2.828 -5.010 -11.777 1.00 80.75 93 ASP A O 1
ATOM 743 N N . TYR A 1 94 ? -1.152 -3.526 -11.678 1.00 81.69 94 TYR A N 1
ATOM 744 C CA . TYR A 1 94 ? -0.154 -4.515 -11.244 1.00 81.69 94 TYR A CA 1
ATOM 745 C C . TYR A 1 94 ? -0.298 -4.911 -9.765 1.00 81.69 94 TYR A C 1
ATOM 747 O O . TYR A 1 94 ? 0.140 -5.992 -9.392 1.00 81.69 94 TYR A O 1
ATOM 755 N N . MET A 1 95 ? -0.940 -4.078 -8.937 1.00 86.06 95 MET A N 1
ATOM 756 C CA . MET A 1 95 ? -0.985 -4.237 -7.472 1.00 86.06 95 MET A CA 1
ATOM 757 C C . MET A 1 95 ? -2.200 -5.027 -6.950 1.00 86.06 95 MET A C 1
ATOM 759 O O . MET A 1 95 ? -2.718 -4.773 -5.861 1.00 86.06 95 MET A O 1
ATOM 763 N N . GLN A 1 96 ? -2.760 -5.932 -7.750 1.00 86.81 96 GLN A N 1
ATOM 764 C CA . GLN A 1 96 ? -4.000 -6.617 -7.370 1.00 86.81 96 GLN A CA 1
ATOM 765 C C . GLN A 1 96 ? -3.823 -7.565 -6.183 1.00 86.81 96 GLN A C 1
ATOM 767 O O . GLN A 1 96 ? -4.730 -7.687 -5.360 1.00 86.81 96 GLN A O 1
ATOM 772 N N . SER A 1 97 ? -2.688 -8.261 -6.098 1.00 87.94 97 SER A N 1
ATOM 773 C CA . SER A 1 97 ? -2.380 -9.158 -4.979 1.00 87.94 97 SER A CA 1
ATOM 774 C C . SER A 1 97 ? -2.303 -8.398 -3.664 1.00 87.94 97 SER A C 1
ATOM 776 O O . SER A 1 97 ? -2.891 -8.824 -2.673 1.00 87.94 97 SER A O 1
ATOM 778 N N . GLU A 1 98 ? -1.639 -7.251 -3.681 1.00 90.19 98 GLU A N 1
ATOM 779 C CA . GLU A 1 98 ? -1.401 -6.393 -2.527 1.00 90.19 98 GLU A CA 1
ATOM 780 C C . GLU A 1 98 ? -2.721 -5.789 -2.053 1.00 90.19 98 GLU A C 1
ATOM 782 O O . GLU A 1 98 ? -3.015 -5.804 -0.862 1.00 90.19 98 GLU A O 1
ATOM 787 N N . VAL A 1 99 ? -3.569 -5.343 -2.985 1.00 90.19 99 VAL A N 1
ATOM 788 C CA . VAL A 1 99 ? -4.908 -4.837 -2.659 1.00 90.19 99 VAL A CA 1
ATOM 789 C C . VAL A 1 99 ? -5.814 -5.930 -2.095 1.00 90.19 99 VAL A C 1
ATOM 791 O O . VAL A 1 99 ? -6.517 -5.689 -1.115 1.00 90.19 99 VAL A O 1
ATOM 794 N N . ARG A 1 100 ? -5.774 -7.154 -2.639 1.00 89.81 100 ARG A N 1
ATOM 795 C CA . ARG A 1 100 ? -6.511 -8.290 -2.059 1.00 89.81 100 ARG A CA 1
ATOM 796 C C . ARG A 1 100 ? -6.041 -8.606 -0.639 1.00 89.81 100 ARG A C 1
ATOM 798 O O . ARG A 1 100 ? -6.880 -8.805 0.236 1.00 89.81 100 ARG A O 1
ATOM 805 N N . ALA A 1 101 ? -4.729 -8.626 -0.410 1.00 90.31 101 ALA A N 1
ATOM 806 C CA . ALA A 1 101 ? -4.156 -8.862 0.912 1.00 90.31 101 ALA A CA 1
ATOM 807 C C . ALA A 1 101 ? -4.546 -7.757 1.908 1.00 90.31 101 ALA A C 1
ATOM 809 O O . ALA A 1 101 ? -4.951 -8.062 3.027 1.00 90.31 101 ALA A O 1
ATOM 810 N N . LEU A 1 102 ? -4.505 -6.490 1.481 1.00 91.44 102 LEU A N 1
ATOM 811 C CA . LEU A 1 102 ? -4.919 -5.345 2.291 1.00 91.44 102 LEU A CA 1
ATOM 812 C C . LEU A 1 102 ? -6.396 -5.423 2.685 1.00 91.44 102 LEU A C 1
ATOM 814 O O . LEU A 1 102 ? -6.726 -5.259 3.857 1.00 91.44 102 LEU A O 1
ATOM 818 N N . ASN A 1 103 ? -7.279 -5.722 1.731 1.00 91.19 103 ASN A N 1
ATOM 819 C CA . ASN A 1 103 ? -8.709 -5.868 2.004 1.00 91.19 103 ASN A CA 1
ATOM 820 C C . ASN A 1 103 ? -8.979 -7.024 2.978 1.00 91.19 103 ASN A C 1
ATOM 822 O O . ASN A 1 103 ? -9.765 -6.871 3.910 1.00 91.19 103 ASN A O 1
ATOM 826 N N . ALA A 1 104 ? -8.303 -8.164 2.801 1.00 90.56 104 ALA A N 1
ATOM 827 C CA . ALA A 1 104 ? -8.430 -9.304 3.708 1.00 90.56 104 ALA A CA 1
ATOM 828 C C . ALA A 1 104 ? -7.944 -8.968 5.129 1.00 90.56 104 ALA A C 1
ATOM 830 O O . ALA A 1 104 ? -8.595 -9.332 6.109 1.00 90.56 104 ALA A O 1
ATOM 831 N N . MET A 1 105 ? -6.826 -8.245 5.244 1.00 92.75 105 MET A N 1
ATOM 832 C CA . MET A 1 105 ? -6.297 -7.768 6.522 1.00 92.75 105 MET A CA 1
ATOM 833 C C . MET A 1 105 ? -7.273 -6.801 7.200 1.00 92.75 105 MET A C 1
ATOM 835 O O . MET A 1 105 ? -7.623 -7.016 8.356 1.00 92.75 105 MET A O 1
ATOM 839 N N . SER A 1 106 ? -7.741 -5.780 6.479 1.00 90.81 106 SER A N 1
ATOM 840 C CA . SER A 1 106 ? -8.690 -4.779 6.980 1.00 90.81 106 SER A CA 1
ATOM 841 C C . SER A 1 106 ? -9.978 -5.431 7.491 1.00 90.81 106 SER A C 1
ATOM 843 O O . SER A 1 106 ? -10.397 -5.176 8.616 1.00 90.81 106 SER A O 1
ATOM 845 N N . HIS A 1 107 ? -10.536 -6.371 6.725 1.00 89.75 107 HIS A N 1
ATOM 846 C CA . HIS A 1 107 ? -11.722 -7.126 7.125 1.00 89.75 107 HIS A CA 1
ATOM 847 C C . HIS A 1 107 ? -11.487 -7.988 8.377 1.00 89.75 107 HIS A C 1
ATOM 849 O O . HIS A 1 107 ? -12.320 -8.023 9.276 1.00 89.75 107 HIS A O 1
ATOM 855 N N . SER A 1 108 ? -10.342 -8.674 8.466 1.00 89.06 108 SER A N 1
ATOM 856 C CA . SER A 1 108 ? -9.978 -9.471 9.647 1.00 89.06 108 SER A CA 1
ATOM 857 C C . SER A 1 108 ? -9.820 -8.608 10.903 1.00 89.06 108 SER A C 1
ATOM 859 O O . SER A 1 108 ? -10.248 -9.009 11.985 1.00 89.06 108 SER A O 1
ATOM 861 N N . LEU A 1 109 ? -9.232 -7.417 10.763 1.00 89.94 109 LEU A N 1
ATOM 862 C CA . LEU A 1 109 ? -9.105 -6.456 11.857 1.00 89.94 109 LEU A CA 1
ATOM 863 C C . LEU A 1 109 ? -10.475 -5.956 12.315 1.00 89.94 109 LEU A C 1
ATOM 865 O O . LEU A 1 109 ? -10.755 -6.022 13.506 1.00 89.94 109 LEU A O 1
ATOM 869 N N . LEU A 1 110 ? -11.342 -5.556 11.381 1.00 88.81 110 LEU A N 1
ATOM 870 C CA . LEU A 1 110 ? -12.704 -5.120 11.687 1.00 88.81 110 LEU A CA 1
ATOM 871 C C . LEU A 1 110 ? -13.481 -6.185 12.475 1.00 88.81 110 LEU A C 1
ATOM 873 O O . LEU A 1 110 ? -14.047 -5.878 13.522 1.00 88.81 110 LEU A O 1
ATOM 877 N N . LEU A 1 111 ? -13.466 -7.441 12.013 1.00 88.88 111 LEU A N 1
ATOM 878 C CA . LEU A 1 111 ? -14.140 -8.542 12.709 1.00 88.88 111 LEU A CA 1
ATOM 879 C C . LEU A 1 111 ? -13.596 -8.742 14.128 1.00 88.88 111 LEU A C 1
ATOM 881 O O . LEU A 1 111 ? -14.368 -8.850 15.074 1.00 88.88 111 LEU A O 1
ATOM 885 N N . ARG A 1 112 ? -12.269 -8.730 14.299 1.00 88.44 112 ARG A N 1
ATOM 886 C CA . ARG A 1 112 ? -11.649 -8.875 15.625 1.00 88.44 112 ARG A CA 1
ATOM 887 C C . ARG A 1 112 ? -12.015 -7.728 16.561 1.00 88.44 112 ARG A C 1
ATOM 889 O O . ARG A 1 112 ? -12.258 -7.974 17.737 1.00 88.44 112 ARG A O 1
ATOM 896 N N . THR A 1 113 ? -12.061 -6.498 16.058 1.00 89.38 113 THR A N 1
ATOM 897 C CA . THR A 1 113 ? -12.501 -5.332 16.833 1.00 89.38 113 THR A CA 1
ATOM 898 C C . THR A 1 113 ? -13.950 -5.509 17.283 1.00 89.38 113 THR A C 1
ATOM 900 O O . THR A 1 113 ? -14.240 -5.334 18.464 1.00 89.38 113 THR A O 1
ATOM 903 N N . GLN A 1 114 ? -14.847 -5.935 16.389 1.00 86.50 114 GLN A N 1
ATOM 904 C CA . GLN A 1 114 ? -16.252 -6.197 16.727 1.00 86.50 114 GLN A CA 1
ATOM 905 C C . GLN A 1 114 ? -16.406 -7.310 17.775 1.00 86.50 114 GLN A C 1
ATOM 907 O O . GLN A 1 114 ? -17.158 -7.139 18.735 1.00 86.50 114 GLN A O 1
ATOM 912 N N . ASP A 1 115 ? -15.655 -8.406 17.645 1.00 87.25 115 ASP A N 1
ATOM 913 C CA . ASP A 1 115 ? -15.653 -9.502 18.622 1.00 87.25 115 ASP A CA 1
ATOM 914 C C . ASP A 1 115 ? -15.212 -9.023 20.015 1.00 87.25 115 ASP A C 1
ATOM 916 O O . ASP A 1 115 ? -15.783 -9.433 21.032 1.00 87.25 115 ASP A O 1
ATOM 920 N N . ILE A 1 116 ? -14.214 -8.132 20.076 1.00 88.12 116 ILE A N 1
ATOM 921 C CA . ILE A 1 116 ? -13.743 -7.539 21.333 1.00 88.12 116 ILE A CA 1
ATOM 922 C C . ILE A 1 116 ? -14.822 -6.637 21.937 1.00 88.12 116 ILE A C 1
ATOM 924 O O . ILE A 1 116 ? -15.103 -6.778 23.125 1.00 88.12 116 ILE A O 1
ATOM 928 N N . VAL A 1 117 ? -15.458 -5.765 21.143 1.00 86.81 117 VAL A N 1
ATOM 929 C CA . VAL A 1 117 ? -16.566 -4.912 21.618 1.00 86.81 117 VAL A CA 1
ATOM 930 C C . VAL A 1 117 ? -17.701 -5.767 22.182 1.00 86.81 117 VAL A C 1
ATOM 932 O O . VAL A 1 117 ? -18.208 -5.493 23.266 1.00 86.81 117 VAL A O 1
ATOM 935 N N . HIS A 1 118 ? -18.083 -6.836 21.482 1.00 84.31 118 HIS A N 1
ATOM 936 C CA . HIS A 1 118 ? -19.145 -7.724 21.947 1.00 84.31 118 HIS A CA 1
ATOM 937 C C . HIS A 1 118 ? -18.768 -8.450 23.247 1.00 84.31 118 HIS A C 1
ATOM 939 O O . HIS A 1 118 ? -19.581 -8.552 24.167 1.00 84.31 118 HIS A O 1
ATOM 945 N N . SER A 1 119 ? -17.520 -8.918 23.344 1.00 84.12 119 SER A N 1
ATOM 946 C CA . SER A 1 119 ? -17.002 -9.587 24.542 1.00 84.12 119 SER A CA 1
ATOM 947 C C . SER A 1 119 ? -16.912 -8.643 25.745 1.00 84.12 119 SER A C 1
ATOM 949 O O . SER A 1 119 ? -17.194 -9.060 26.868 1.00 84.12 119 SER A O 1
ATOM 951 N N . GLU A 1 120 ? -16.544 -7.378 25.527 1.00 87.19 120 GLU A N 1
ATOM 952 C CA . GLU A 1 120 ? -16.511 -6.341 26.564 1.00 87.19 120 GLU A CA 1
ATOM 953 C C . GLU A 1 120 ? -17.921 -6.028 27.076 1.00 87.19 120 GLU A C 1
ATOM 955 O O . GLU A 1 120 ? -18.149 -6.087 28.285 1.00 87.19 120 GLU A O 1
ATOM 960 N N . ALA A 1 121 ? -18.889 -5.841 26.175 1.00 82.62 121 ALA A N 1
ATOM 961 C CA . ALA A 1 121 ? -20.283 -5.614 26.546 1.00 82.62 121 ALA A CA 1
ATOM 962 C C . ALA A 1 121 ? -20.867 -6.785 27.361 1.00 82.62 121 ALA A C 1
ATOM 964 O O . ALA A 1 121 ? -21.549 -6.571 28.366 1.00 82.62 121 ALA A O 1
ATOM 965 N N . ALA A 1 122 ? -20.563 -8.029 26.972 1.00 82.69 122 ALA A N 1
ATOM 966 C CA . ALA A 1 122 ? -20.983 -9.220 27.709 1.00 82.69 122 ALA A CA 1
ATOM 967 C C . ALA A 1 122 ? -20.323 -9.313 29.097 1.00 82.69 122 ALA A C 1
ATOM 969 O O . ALA A 1 122 ? -20.990 -9.638 30.082 1.00 82.69 122 ALA A O 1
ATOM 970 N N . LEU A 1 123 ? -19.026 -8.998 29.195 1.00 87.44 123 LEU A N 1
ATOM 971 C CA . LEU A 1 123 ? -18.304 -8.966 30.468 1.00 87.44 123 LEU A CA 1
ATOM 972 C C . LEU A 1 123 ? -18.891 -7.910 31.409 1.00 87.44 123 LEU A C 1
ATOM 974 O O . LEU A 1 123 ? -19.091 -8.186 32.592 1.00 87.44 123 LEU A O 1
ATOM 978 N N . ARG A 1 124 ? -19.191 -6.719 30.886 1.00 85.88 124 ARG A N 1
ATOM 979 C CA . ARG A 1 124 ? -19.809 -5.631 31.642 1.00 85.88 124 ARG A CA 1
ATOM 980 C C . ARG A 1 124 ? -21.183 -6.026 32.182 1.00 85.88 124 ARG A C 1
ATOM 982 O O . ARG A 1 124 ? -21.415 -5.865 33.377 1.00 85.88 124 ARG A O 1
ATOM 989 N N . ALA A 1 125 ? -22.039 -6.619 31.349 1.00 81.44 125 ALA A N 1
ATOM 990 C CA . ALA A 1 125 ? -23.352 -7.106 31.774 1.00 81.44 125 ALA A CA 1
ATOM 991 C C . ALA A 1 125 ? -23.246 -8.168 32.885 1.00 81.44 125 ALA A C 1
ATOM 993 O O . ALA A 1 125 ? -23.908 -8.052 33.913 1.00 81.44 125 ALA A O 1
ATOM 994 N N . ALA A 1 126 ? -22.349 -9.150 32.736 1.00 79.12 126 ALA A N 1
ATOM 995 C CA . ALA A 1 126 ? -22.127 -10.177 33.758 1.00 79.12 126 ALA A CA 1
ATOM 996 C C . ALA A 1 126 ? -21.631 -9.583 35.088 1.00 79.12 126 ALA A C 1
ATOM 998 O O . ALA A 1 126 ? -21.986 -10.058 36.169 1.00 79.12 126 ALA A O 1
ATOM 999 N N . ILE A 1 127 ? -20.809 -8.532 35.022 1.00 84.50 127 ILE A N 1
ATOM 1000 C CA . ILE A 1 127 ? -20.367 -7.809 36.211 1.00 84.50 127 ILE A CA 1
ATOM 1001 C C . ILE A 1 127 ? -21.538 -7.083 36.884 1.00 84.50 127 ILE A C 1
ATOM 1003 O O . ILE A 1 127 ? -21.699 -7.204 38.098 1.00 84.50 127 ILE A O 1
ATOM 1007 N N . GLU A 1 128 ? -22.353 -6.356 36.124 1.00 83.31 128 GLU A N 1
ATOM 1008 C CA . GLU A 1 128 ? -23.521 -5.636 36.646 1.00 83.31 128 GLU A CA 1
ATOM 1009 C C . GLU A 1 128 ? -24.543 -6.601 37.282 1.00 83.31 128 GLU A C 1
ATOM 1011 O O . GLU A 1 128 ? -25.055 -6.326 38.369 1.00 83.31 128 GLU A O 1
ATOM 1016 N N . GLU A 1 129 ? -24.760 -7.781 36.688 1.00 83.00 129 GLU A N 1
ATOM 1017 C CA . GLU A 1 129 ? -25.589 -8.853 37.261 1.00 83.00 129 GLU A CA 1
ATOM 1018 C C . GLU A 1 129 ? -25.052 -9.359 38.609 1.00 83.00 129 GLU A C 1
ATOM 1020 O O . GLU A 1 129 ? -25.811 -9.489 39.573 1.00 83.00 129 GLU A O 1
ATOM 1025 N N . MET A 1 130 ? -23.739 -9.604 38.713 1.00 79.81 130 MET A N 1
ATOM 1026 C CA . MET A 1 130 ? -23.108 -9.990 39.982 1.00 79.81 130 MET A CA 1
ATOM 1027 C C . MET A 1 130 ? -23.254 -8.894 41.043 1.00 79.81 130 MET A C 1
ATOM 1029 O O . MET A 1 130 ? -23.482 -9.199 42.212 1.00 79.81 130 MET A O 1
ATOM 1033 N N . GLN A 1 131 ? -23.156 -7.625 40.641 1.00 79.00 131 GLN A N 1
ATOM 1034 C CA . GLN A 1 131 ? -23.324 -6.468 41.519 1.00 79.00 131 GLN A CA 1
ATOM 1035 C C . GLN A 1 131 ? -24.757 -6.364 42.055 1.00 79.00 131 GLN A C 1
ATOM 1037 O O . GLN A 1 131 ? -24.953 -6.113 43.240 1.00 79.00 131 GLN A O 1
ATOM 1042 N N . ALA A 1 132 ? -25.756 -6.606 41.202 1.00 78.94 132 ALA A N 1
ATOM 1043 C CA . ALA A 1 132 ? -27.167 -6.584 41.580 1.00 78.94 132 ALA A CA 1
ATOM 1044 C C . ALA A 1 132 ? -27.570 -7.765 42.483 1.00 78.94 132 ALA A C 1
ATOM 1046 O O . ALA A 1 132 ? -28.489 -7.637 43.293 1.00 78.94 132 ALA A O 1
ATOM 1047 N N . ALA A 1 133 ? -26.894 -8.912 42.354 1.00 78.25 133 ALA A N 1
ATOM 1048 C CA . ALA A 1 133 ? -27.121 -10.087 43.194 1.00 78.25 133 ALA A CA 1
ATOM 1049 C C . ALA A 1 133 ? -26.500 -9.964 44.601 1.00 78.25 133 ALA A C 1
ATOM 1051 O O . ALA A 1 133 ? -26.923 -10.666 45.524 1.00 78.25 133 ALA A O 1
ATOM 1052 N N . LEU A 1 134 ? -25.509 -9.083 44.778 1.00 74.94 134 LEU A N 1
ATOM 1053 C CA . LEU A 1 134 ? -24.885 -8.799 46.069 1.00 74.94 134 LEU A CA 1
ATOM 1054 C C . LEU A 1 134 ? -25.778 -7.873 46.908 1.00 74.94 134 LEU A C 1
ATOM 1056 O O . LEU A 1 134 ? -26.324 -6.881 46.428 1.00 74.94 134 LEU A O 1
ATOM 1060 N N . ARG A 1 135 ? -25.926 -8.179 48.202 1.00 65.38 135 ARG A N 1
ATOM 1061 C CA . ARG A 1 135 ? -26.616 -7.281 49.136 1.00 65.38 135 ARG A CA 1
ATOM 1062 C C . ARG A 1 135 ? -25.759 -6.032 49.374 1.00 65.38 135 ARG A C 1
ATOM 1064 O O . ARG A 1 135 ? -24.569 -6.183 49.653 1.00 65.38 135 ARG A O 1
ATOM 1071 N N . PRO A 1 136 ? -26.339 -4.815 49.352 1.00 61.91 136 PRO A N 1
ATOM 1072 C CA . PRO A 1 136 ? -25.592 -3.597 49.646 1.00 61.91 136 PRO A CA 1
ATOM 1073 C C . PRO A 1 136 ? -24.933 -3.687 51.031 1.00 61.91 136 PRO A C 1
ATOM 1075 O O . PRO A 1 136 ? -25.629 -3.713 52.047 1.00 61.91 136 PRO A O 1
ATOM 1078 N N . GLY A 1 137 ? -23.597 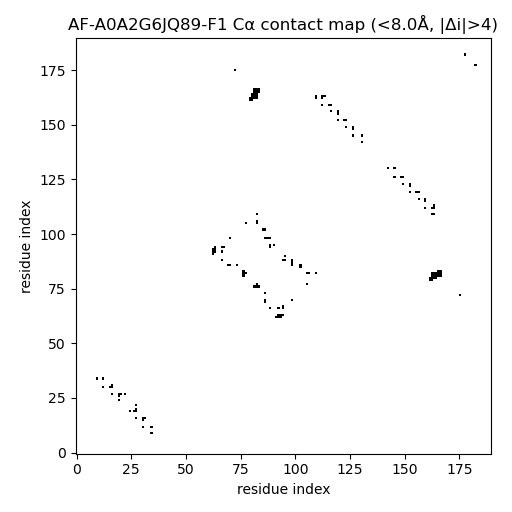-3.733 51.072 1.00 59.75 137 GLY A N 1
ATOM 1079 C CA . GLY A 1 137 ? -22.815 -3.624 52.307 1.00 59.75 137 GLY A CA 1
ATOM 1080 C C . GLY A 1 137 ? -22.284 -4.919 52.937 1.00 59.75 137 GLY A C 1
ATOM 1081 O O . GLY A 1 137 ? -21.720 -4.828 54.026 1.00 59.75 137 GLY A O 1
ATOM 1082 N N . GLU A 1 138 ? -22.411 -6.093 52.306 1.00 61.22 138 GLU A N 1
ATOM 1083 C CA . GLU A 1 138 ? -21.888 -7.348 52.892 1.00 61.22 138 GLU A CA 1
ATOM 1084 C C . GLU A 1 138 ? -20.361 -7.512 52.724 1.00 61.22 138 GLU A C 1
ATOM 1086 O O . GLU A 1 138 ? -19.718 -8.0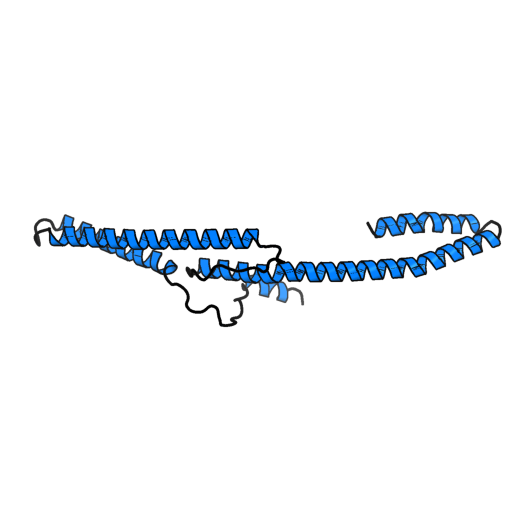63 53.611 1.00 61.22 138 GLU A O 1
ATOM 1091 N N . ASP A 1 139 ? -19.751 -6.955 51.665 1.00 66.56 139 ASP A N 1
ATOM 1092 C CA . ASP A 1 139 ? -18.296 -7.021 51.450 1.00 66.56 139 ASP A CA 1
ATOM 1093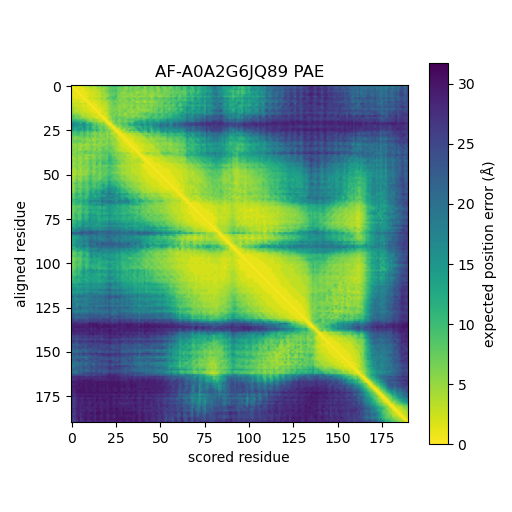 C C . ASP A 1 139 ? -17.752 -5.838 50.619 1.00 66.56 139 ASP A C 1
ATOM 1095 O O . ASP A 1 139 ? -17.573 -5.915 49.402 1.00 66.56 139 ASP A O 1
ATOM 1099 N N . ALA A 1 140 ? -17.363 -4.745 51.287 1.00 69.31 140 ALA A N 1
ATOM 1100 C CA . ALA A 1 140 ? -16.791 -3.547 50.644 1.00 69.31 140 ALA A CA 1
ATOM 1101 C C . ALA A 1 140 ? -15.555 -3.829 49.753 1.00 69.31 140 ALA A C 1
ATOM 1103 O O . ALA A 1 140 ? -15.229 -3.058 48.850 1.00 69.31 140 ALA A O 1
ATOM 1104 N N . ARG A 1 141 ? -14.844 -4.945 49.989 1.00 68.56 141 ARG A N 1
ATOM 1105 C CA . ARG A 1 141 ? -13.720 -5.394 49.147 1.00 68.56 141 ARG A CA 1
ATOM 1106 C C . ARG A 1 141 ? -14.173 -6.021 47.828 1.00 68.56 141 ARG A C 1
ATOM 1108 O O . ARG A 1 141 ? -13.438 -5.912 46.846 1.00 68.56 141 ARG A O 1
ATOM 1115 N N . VAL A 1 142 ? -15.320 -6.700 47.813 1.00 73.62 142 VAL A N 1
ATOM 1116 C CA . VAL A 1 142 ? -15.899 -7.306 46.606 1.00 73.62 142 VAL A CA 1
ATOM 1117 C C . VAL A 1 142 ? -16.465 -6.200 45.724 1.00 73.62 142 VAL A C 1
ATOM 1119 O O . VAL A 1 142 ? -16.083 -6.128 44.558 1.00 73.62 142 VAL A O 1
ATOM 1122 N N . ASP A 1 143 ? -17.208 -5.258 46.307 1.00 74.56 143 ASP A N 1
ATOM 1123 C CA . ASP A 1 143 ? -17.733 -4.085 45.594 1.00 74.56 143 ASP A CA 1
ATOM 1124 C C . ASP A 1 143 ? -16.614 -3.258 44.944 1.00 74.56 143 ASP A C 1
ATOM 1126 O O . ASP A 1 143 ? -16.674 -2.945 43.753 1.00 74.56 143 ASP A O 1
ATOM 1130 N N . ALA A 1 144 ? -15.531 -2.982 45.683 1.00 75.94 144 ALA A N 1
ATOM 1131 C CA . ALA A 1 144 ? -14.379 -2.247 45.156 1.00 75.94 144 ALA A CA 1
ATOM 1132 C C . ALA A 1 144 ? -13.656 -2.990 44.014 1.00 75.94 144 ALA A C 1
ATOM 1134 O O . ALA A 1 144 ? -13.173 -2.365 43.066 1.00 75.94 144 ALA A O 1
ATOM 1135 N N . ARG A 1 145 ? -13.563 -4.328 44.073 1.00 77.06 145 ARG A N 1
ATOM 1136 C CA . ARG A 1 145 ? -12.988 -5.134 42.978 1.00 77.06 145 ARG A CA 1
ATOM 1137 C C . ARG A 1 145 ? -13.888 -5.132 41.750 1.00 77.06 145 ARG A C 1
ATOM 1139 O O . ARG A 1 145 ? -13.369 -5.069 40.638 1.00 77.06 145 ARG A O 1
ATOM 1146 N N . LEU A 1 146 ? -15.200 -5.175 41.953 1.00 79.75 146 LEU A N 1
ATOM 1147 C CA . LEU A 1 146 ? -16.175 -5.191 40.876 1.00 79.75 146 LEU A CA 1
ATOM 1148 C C . LEU A 1 146 ? -16.224 -3.848 40.136 1.00 79.75 146 LEU A C 1
ATOM 1150 O O . LEU A 1 146 ? -16.136 -3.818 38.911 1.00 79.75 146 LEU A O 1
ATOM 1154 N N . GLN A 1 147 ? -16.214 -2.735 40.875 1.00 78.88 147 GLN A N 1
ATOM 1155 C CA . GLN A 1 147 ? -16.056 -1.396 40.295 1.00 78.88 147 GLN A CA 1
ATOM 1156 C C . GLN A 1 147 ? -14.753 -1.263 39.500 1.00 78.88 147 GLN A C 1
ATOM 1158 O O . GLN A 1 147 ? -14.743 -0.700 38.410 1.00 78.88 147 GLN A O 1
ATOM 1163 N N . LYS A 1 148 ? -13.650 -1.835 40.000 1.00 79.38 148 LYS A N 1
ATOM 1164 C CA . LYS A 1 148 ? -12.371 -1.827 39.279 1.00 79.38 148 LYS A CA 1
ATOM 1165 C C . LYS A 1 148 ? -12.416 -2.629 37.972 1.00 79.38 148 LYS A C 1
ATOM 1167 O O . LYS A 1 148 ? -11.707 -2.277 37.033 1.00 79.38 148 LYS A O 1
ATOM 1172 N N . LEU A 1 149 ? -13.206 -3.703 37.904 1.00 82.69 149 LEU A N 1
ATOM 1173 C CA . LEU A 1 149 ? -13.405 -4.462 36.666 1.00 82.69 149 LEU A CA 1
ATOM 1174 C C . LEU A 1 149 ? -14.273 -3.695 35.664 1.00 82.69 149 LEU A C 1
ATOM 1176 O O . LEU A 1 149 ? -13.907 -3.655 34.495 1.00 82.69 149 LEU A O 1
ATOM 1180 N N . LEU A 1 150 ? -15.340 -3.029 36.119 1.00 80.44 150 LEU A N 1
ATOM 1181 C CA . LEU A 1 150 ? -16.152 -2.150 35.266 1.00 80.44 150 LEU A CA 1
ATOM 1182 C C . LEU A 1 150 ? -15.331 -1.004 34.680 1.00 80.44 150 LEU A C 1
ATOM 1184 O O . LEU A 1 150 ? -15.437 -0.728 33.491 1.00 80.44 150 LEU A O 1
ATOM 1188 N N . GLN A 1 151 ? -14.468 -0.386 35.489 1.00 83.25 151 GLN A N 1
ATOM 1189 C CA . GLN A 1 151 ? -13.574 0.662 35.000 1.00 83.25 151 GLN A CA 1
ATOM 1190 C C . GLN A 1 151 ? -12.643 0.132 33.903 1.00 83.25 151 GLN A C 1
ATOM 1192 O O . GLN A 1 151 ? -12.507 0.755 32.862 1.00 83.25 151 GLN A O 1
ATOM 1197 N N . ARG A 1 152 ? -12.059 -1.060 34.086 1.00 81.31 152 ARG A N 1
ATOM 1198 C CA . ARG A 1 152 ? -11.201 -1.680 33.063 1.00 81.31 152 ARG A CA 1
ATOM 1199 C C . ARG A 1 152 ? -11.949 -2.056 31.788 1.00 81.31 152 ARG A C 1
ATOM 1201 O O . ARG A 1 152 ? -11.350 -2.018 30.720 1.00 81.31 152 ARG A O 1
ATOM 1208 N N . ALA A 1 153 ? -13.210 -2.463 31.910 1.00 82.50 153 ALA A N 1
ATOM 1209 C CA . ALA A 1 153 ? -14.065 -2.736 30.763 1.00 82.50 153 ALA A CA 1
ATOM 1210 C C . ALA A 1 153 ? -14.331 -1.437 29.980 1.00 82.50 153 ALA A C 1
ATOM 1212 O O . ALA A 1 153 ? -14.088 -1.397 28.779 1.00 82.50 153 ALA A O 1
ATOM 1213 N N . ALA A 1 154 ? -14.643 -0.339 30.679 1.00 81.00 154 ALA A N 1
ATOM 1214 C CA . ALA A 1 154 ? -14.799 0.983 30.073 1.00 81.00 154 ALA A CA 1
ATOM 1215 C C . ALA A 1 154 ? -13.512 1.494 29.396 1.00 81.00 154 ALA A C 1
ATOM 1217 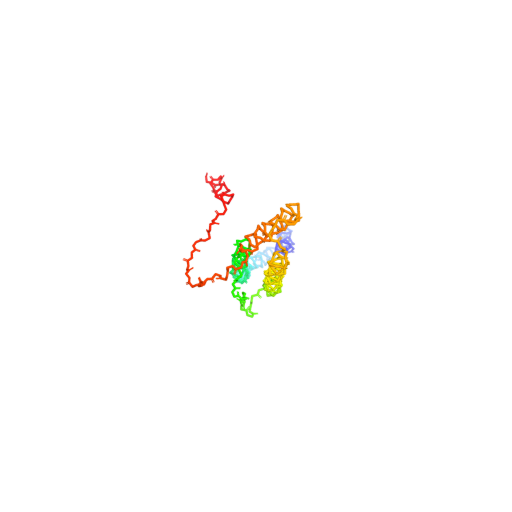O O . ALA A 1 154 ? -13.568 1.945 28.254 1.00 81.00 154 ALA A O 1
ATOM 1218 N N . ASP A 1 155 ? -12.351 1.365 30.049 1.00 83.75 155 ASP A N 1
ATOM 1219 C CA . ASP A 1 155 ? -11.058 1.757 29.466 1.00 83.75 155 ASP A CA 1
ATOM 1220 C C . ASP A 1 155 ? -10.757 0.939 28.187 1.00 83.75 155 ASP A C 1
ATOM 1222 O O . ASP A 1 155 ? -10.231 1.458 27.200 1.00 83.75 155 ASP A O 1
ATOM 1226 N N . LEU A 1 156 ? -11.110 -0.355 28.180 1.00 83.56 156 LEU A N 1
ATOM 1227 C CA . LEU A 1 156 ? -10.983 -1.220 27.005 1.00 83.56 156 LEU A CA 1
ATOM 1228 C C . LEU A 1 156 ? -11.954 -0.801 25.894 1.00 83.56 156 LEU A C 1
ATOM 1230 O O . LEU A 1 156 ? -11.555 -0.761 24.731 1.00 83.56 156 LEU A O 1
ATOM 1234 N N . GLN A 1 157 ? -13.195 -0.461 26.242 1.00 82.94 157 GLN A N 1
ATOM 1235 C CA . GLN A 1 157 ? -14.198 0.032 25.301 1.00 82.94 157 GLN A CA 1
ATOM 1236 C C . GLN A 1 157 ? -13.725 1.319 24.612 1.00 82.94 157 GLN A C 1
ATOM 1238 O O . GLN A 1 157 ? -13.871 1.443 23.400 1.00 82.94 157 GLN A O 1
ATOM 1243 N N . GLU A 1 158 ? -13.106 2.243 25.350 1.00 82.88 158 GLU A N 1
ATOM 1244 C CA . GLU A 1 158 ? -12.519 3.466 24.792 1.00 82.88 158 GLU A CA 1
ATOM 1245 C C . GLU A 1 158 ? -11.367 3.156 23.820 1.00 82.88 158 GLU A C 1
ATOM 1247 O O . GLU A 1 158 ? -11.355 3.657 22.694 1.00 82.88 158 GLU A O 1
ATOM 1252 N N . CYS A 1 159 ? -10.447 2.259 24.197 1.00 78.75 159 CYS A N 1
ATOM 1253 C CA . CYS A 1 159 ? -9.332 1.852 23.331 1.00 78.75 159 CYS A CA 1
ATOM 1254 C C . CYS A 1 159 ? -9.803 1.195 22.025 1.00 78.75 159 CYS A C 1
ATOM 1256 O O . CYS A 1 159 ? -9.195 1.373 20.972 1.00 78.75 159 CYS A O 1
ATOM 1258 N N . VAL A 1 160 ? -10.871 0.400 22.098 1.00 83.19 160 VAL A N 1
ATOM 1259 C CA . VAL A 1 160 ? -11.430 -0.321 20.948 1.00 83.19 160 VAL A CA 1
ATOM 1260 C C . VAL A 1 160 ? -12.344 0.591 20.124 1.00 83.19 160 VAL A C 1
ATOM 1262 O O . VAL A 1 160 ? -12.419 0.438 18.907 1.00 83.19 160 VAL A O 1
ATOM 1265 N N . GLY A 1 161 ? -12.973 1.586 20.758 1.00 75.25 161 GLY A N 1
ATOM 1266 C CA . GLY A 1 161 ? -13.806 2.601 20.115 1.00 75.25 161 GLY A CA 1
ATOM 1267 C C . GLY A 1 161 ? -13.064 3.402 19.045 1.00 75.25 161 GLY A C 1
ATOM 1268 O O . GLY A 1 161 ? -13.657 3.713 18.018 1.00 75.25 161 GLY A O 1
ATOM 1269 N N . PHE A 1 162 ? -11.753 3.618 19.215 1.00 77.19 162 PHE A N 1
ATOM 1270 C CA . PHE A 1 162 ? -10.881 4.196 18.180 1.00 77.19 162 PHE A CA 1
ATOM 1271 C C . PHE A 1 162 ? -10.972 3.456 16.834 1.00 77.19 162 PHE A C 1
ATOM 1273 O O . PHE A 1 162 ? -10.888 4.073 15.780 1.00 77.19 162 PHE A O 1
ATOM 1280 N N . PHE A 1 163 ? -11.180 2.137 16.865 1.00 74.88 163 PHE A N 1
ATOM 1281 C CA . PHE A 1 163 ? -11.268 1.272 15.689 1.00 74.88 163 PHE A CA 1
ATOM 1282 C C . PHE A 1 163 ? -12.716 0.994 15.236 1.00 74.88 163 PHE A C 1
ATOM 1284 O O . PHE A 1 163 ? -12.929 0.252 14.281 1.00 74.88 163 PHE A O 1
ATOM 1291 N N . ALA A 1 164 ? -13.730 1.503 15.939 1.00 64.12 164 ALA A N 1
ATOM 1292 C CA . ALA A 1 164 ? -15.129 1.138 15.701 1.00 64.12 164 ALA A CA 1
ATOM 1293 C C . ALA A 1 164 ? -15.877 2.109 14.768 1.00 64.12 164 ALA A C 1
ATOM 1295 O O . ALA A 1 164 ? -16.965 1.773 14.297 1.00 64.12 164 ALA A O 1
ATOM 1296 N N . GLU A 1 165 ? -15.325 3.293 14.488 1.00 59.44 165 GLU A N 1
ATOM 1297 C CA . GLU A 1 165 ? -15.958 4.262 13.590 1.00 59.44 165 GLU A CA 1
ATOM 1298 C C . GLU A 1 165 ? -15.782 3.861 12.118 1.00 59.44 165 GLU A C 1
ATOM 1300 O O . GLU A 1 165 ? -14.724 4.012 11.501 1.00 59.44 165 GLU A O 1
ATOM 1305 N N . GLU A 1 166 ? -16.870 3.370 11.528 1.00 54.28 166 GLU A N 1
ATOM 1306 C CA . GLU A 1 166 ? -17.026 3.275 10.081 1.00 54.28 166 GLU A CA 1
ATOM 1307 C C . GLU A 1 166 ? -17.063 4.703 9.511 1.00 54.28 166 GLU A C 1
ATOM 1309 O O . GLU A 1 166 ? -17.978 5.476 9.794 1.00 54.28 166 GLU A O 1
ATOM 1314 N N . SER A 1 167 ? -16.032 5.095 8.755 1.00 48.59 167 SER A N 1
ATOM 1315 C CA . SER A 1 167 ? -15.938 6.452 8.204 1.00 48.59 167 SER A CA 1
ATOM 1316 C C . SER A 1 167 ? -17.067 6.683 7.193 1.00 48.59 167 SER A C 1
ATOM 1318 O O . SER A 1 167 ? -17.070 6.023 6.147 1.00 48.59 167 SER A O 1
ATOM 1320 N N . PRO A 1 168 ? -17.983 7.641 7.426 1.00 42.84 168 PRO A N 1
ATOM 1321 C CA . PRO A 1 168 ? -18.969 8.001 6.431 1.00 42.84 168 PRO A CA 1
ATOM 1322 C C . PRO A 1 168 ? -18.266 8.775 5.314 1.00 42.84 168 PRO A C 1
ATOM 1324 O O . PRO A 1 168 ? -17.599 9.778 5.550 1.00 42.84 168 PRO A O 1
ATOM 1327 N N . ASP A 1 169 ? -18.457 8.284 4.096 1.00 42.84 169 ASP A N 1
ATOM 1328 C CA . ASP A 1 169 ? -18.246 8.994 2.837 1.00 42.84 169 ASP A CA 1
ATOM 1329 C C . ASP A 1 169 ? -16.788 9.215 2.370 1.00 42.84 169 ASP A C 1
ATOM 1331 O O . ASP A 1 169 ? -16.098 10.179 2.700 1.00 42.84 169 ASP A O 1
ATOM 1335 N N . ALA A 1 170 ? -16.338 8.316 1.489 1.00 43.72 170 ALA A N 1
ATOM 1336 C CA . ALA A 1 170 ? -15.094 8.428 0.727 1.00 43.72 170 ALA A CA 1
ATOM 1337 C C . ALA A 1 170 ? -15.265 9.223 -0.590 1.00 43.72 170 ALA A C 1
ATOM 1339 O O . ALA A 1 170 ? -14.515 8.988 -1.541 1.00 43.72 170 ALA A O 1
ATOM 1340 N N . ALA A 1 171 ? -16.250 10.128 -0.687 1.00 40.31 171 ALA A N 1
ATOM 1341 C CA . ALA A 1 171 ? -16.525 10.873 -1.918 1.00 40.31 171 ALA A CA 1
ATOM 1342 C C . ALA A 1 171 ? -15.820 12.233 -2.049 1.00 40.31 171 ALA A C 1
ATOM 1344 O O . ALA A 1 171 ? -15.859 12.790 -3.144 1.00 40.31 171 ALA A O 1
ATOM 1345 N N . ASN A 1 172 ? -15.148 12.770 -1.021 1.00 39.88 172 ASN A N 1
ATOM 1346 C CA . ASN A 1 172 ? -14.501 14.079 -1.158 1.00 39.88 172 ASN A CA 1
ATOM 1347 C C . ASN A 1 172 ? -12.981 13.981 -1.378 1.00 39.88 172 ASN A C 1
ATOM 1349 O O . ASN A 1 172 ? -12.244 13.356 -0.607 1.00 39.88 172 ASN A O 1
ATOM 1353 N N . GLU A 1 173 ? -12.531 14.595 -2.475 1.00 51.12 173 GLU A N 1
ATOM 1354 C CA . GLU A 1 173 ? -11.134 14.906 -2.773 1.00 51.12 173 GLU A CA 1
ATOM 1355 C C . GLU A 1 173 ? -10.528 15.674 -1.598 1.00 51.12 173 GLU A C 1
ATOM 1357 O O . GLU A 1 173 ? -10.960 16.782 -1.291 1.00 51.12 173 GLU A O 1
ATOM 1362 N N . ILE A 1 174 ? -9.537 15.093 -0.923 1.00 48.66 174 ILE A N 1
ATOM 1363 C CA . ILE A 1 174 ? -8.760 15.798 0.096 1.00 48.66 174 ILE A CA 1
ATOM 1364 C C . ILE A 1 174 ? -7.294 15.431 -0.108 1.00 48.66 174 ILE A C 1
ATOM 1366 O O . ILE A 1 174 ? -6.943 14.248 -0.188 1.00 48.66 174 ILE A O 1
ATOM 1370 N N . GLU A 1 175 ? -6.480 16.478 -0.257 1.00 42.25 175 GLU A N 1
ATOM 1371 C CA . GLU A 1 175 ? -5.023 16.447 -0.315 1.00 42.25 175 GLU A CA 1
ATOM 1372 C C . GLU A 1 175 ? -4.462 15.509 0.748 1.00 42.25 175 GLU A C 1
ATOM 1374 O O . GLU A 1 175 ? -4.788 15.593 1.932 1.00 42.25 175 GLU A O 1
ATOM 1379 N N . LEU A 1 176 ? -3.596 14.600 0.310 1.00 43.03 176 LEU A N 1
ATOM 1380 C CA . LEU A 1 176 ? -2.778 13.820 1.223 1.00 43.03 176 LEU A CA 1
ATOM 1381 C C . LEU A 1 176 ? -1.963 14.799 2.079 1.00 43.03 176 LEU A C 1
ATOM 1383 O O . LEU A 1 176 ? -1.290 15.653 1.496 1.00 43.03 176 LEU A O 1
ATOM 1387 N N . PRO A 1 177 ? -1.946 14.674 3.416 1.00 44.06 177 PRO A N 1
ATOM 1388 C CA . PRO A 1 177 ? -0.904 15.314 4.197 1.00 44.06 177 PRO A CA 1
ATOM 1389 C C . PRO A 1 177 ? 0.425 14.710 3.738 1.00 44.06 177 PRO A C 1
ATOM 1391 O O . PRO A 1 177 ? 0.717 13.535 3.976 1.00 44.06 177 PRO A O 1
ATOM 1394 N N . VAL A 1 178 ? 1.192 15.498 2.986 1.00 51.62 178 VAL A N 1
ATOM 1395 C CA . VAL A 1 178 ? 2.563 15.161 2.611 1.00 51.62 178 VAL A CA 1
ATOM 1396 C C . VAL A 1 178 ? 3.348 15.081 3.922 1.00 51.62 178 VAL A C 1
ATOM 1398 O O . VAL A 1 178 ? 3.345 16.055 4.677 1.00 51.62 178 VAL A O 1
ATOM 1401 N N . PRO A 1 179 ? 3.973 13.937 4.250 1.00 50.88 179 PRO A N 1
ATOM 1402 C CA . PRO A 1 179 ? 4.852 13.852 5.407 1.00 50.88 179 PRO A CA 1
ATOM 1403 C C . PRO A 1 179 ? 5.926 14.938 5.284 1.00 50.88 179 PRO A C 1
ATOM 1405 O O . PRO A 1 179 ? 6.538 15.058 4.223 1.00 50.88 179 PRO A O 1
ATOM 1408 N N . ASN A 1 180 ? 6.151 15.723 6.344 1.00 56.47 180 ASN A N 1
ATOM 1409 C CA . ASN A 1 180 ? 7.128 16.827 6.355 1.00 56.47 180 ASN A CA 1
ATOM 1410 C C . ASN A 1 180 ? 8.523 16.411 5.845 1.00 56.47 180 ASN A C 1
ATOM 1412 O O . ASN A 1 180 ? 9.249 17.240 5.300 1.00 56.47 180 ASN A O 1
ATOM 1416 N N . ASP A 1 181 ? 8.859 15.126 5.944 1.00 56.00 181 ASP A N 1
ATOM 1417 C CA . ASP A 1 181 ? 10.130 14.554 5.502 1.00 56.00 181 ASP A CA 1
ATOM 1418 C C . ASP A 1 181 ? 10.340 14.616 3.969 1.00 56.00 181 ASP A C 1
ATOM 1420 O O . ASP A 1 181 ? 11.478 14.644 3.504 1.00 56.00 181 ASP A O 1
ATOM 1424 N N . GLU A 1 182 ? 9.273 14.679 3.156 1.00 49.84 182 GLU A N 1
ATOM 1425 C CA . GLU A 1 182 ? 9.389 14.827 1.690 1.00 49.84 182 GLU A CA 1
ATOM 1426 C C . GLU A 1 182 ? 9.560 16.294 1.247 1.00 49.84 182 GLU A C 1
ATOM 1428 O O . GLU A 1 182 ? 10.070 16.554 0.154 1.00 49.84 182 GLU A O 1
ATOM 1433 N N . VAL A 1 183 ? 9.201 17.267 2.095 1.00 53.12 183 VAL A N 1
ATOM 1434 C CA . VAL A 1 183 ? 9.342 18.702 1.785 1.00 53.12 183 VAL A CA 1
ATOM 1435 C C . VAL A 1 183 ? 10.793 19.167 1.968 1.00 53.12 183 VAL A C 1
ATOM 1437 O O . VAL A 1 183 ? 11.284 19.970 1.172 1.00 53.12 183 VAL A O 1
ATOM 1440 N N . GLU A 1 184 ? 11.531 18.609 2.934 1.00 49.88 184 GLU A N 1
ATOM 1441 C CA . GLU A 1 184 ? 12.953 18.940 3.141 1.00 49.88 184 GLU A CA 1
ATOM 1442 C C . GLU A 1 184 ? 13.876 18.397 2.034 1.00 49.88 184 GLU A C 1
ATOM 1444 O O . GLU A 1 184 ? 14.876 19.034 1.688 1.00 49.88 184 GLU A O 1
ATOM 1449 N N . LEU A 1 185 ? 13.524 17.269 1.408 1.00 51.03 185 LEU A N 1
ATOM 1450 C CA . LEU A 1 185 ? 14.290 16.686 0.296 1.00 51.03 185 LEU A CA 1
ATOM 1451 C C . LEU A 1 185 ? 14.112 17.442 -1.030 1.00 51.03 185 LEU A C 1
ATOM 1453 O O . LEU A 1 185 ? 15.007 17.422 -1.872 1.00 51.03 185 LEU A O 1
ATOM 1457 N N . LEU A 1 186 ? 12.991 18.147 -1.214 1.00 47.50 186 LEU A N 1
ATOM 1458 C CA . LEU A 1 186 ? 12.755 18.983 -2.398 1.00 47.50 186 LEU A CA 1
ATOM 1459 C C . LEU A 1 186 ? 13.251 20.427 -2.215 1.00 47.50 186 LEU A C 1
ATOM 1461 O O . LEU A 1 186 ? 13.596 21.077 -3.201 1.00 47.50 186 LEU A O 1
ATOM 1465 N N . ALA A 1 187 ? 13.350 20.915 -0.975 1.00 52.09 187 ALA A N 1
ATOM 1466 C CA . ALA A 1 187 ? 13.900 22.237 -0.664 1.00 52.09 187 ALA A CA 1
ATOM 1467 C C . ALA A 1 187 ? 15.442 22.285 -0.673 1.00 52.09 187 ALA A C 1
ATOM 1469 O O . ALA A 1 187 ? 16.017 23.362 -0.793 1.00 52.09 187 ALA A O 1
ATOM 1470 N N . SER A 1 188 ? 16.116 21.135 -0.578 1.00 51.97 188 SER A N 1
ATOM 1471 C CA . SER A 1 188 ? 17.586 21.025 -0.593 1.00 51.97 188 SER A CA 1
ATOM 1472 C C . SER A 1 188 ? 18.187 20.767 -1.986 1.00 51.97 188 SER A C 1
ATOM 1474 O O . SER A 1 188 ? 19.405 20.655 -2.116 1.00 51.97 188 SER A O 1
ATOM 1476 N N . SER A 1 189 ? 17.350 20.706 -3.031 1.00 50.12 189 SER A N 1
ATOM 1477 C CA . SER A 1 189 ? 17.761 20.485 -4.428 1.00 50.12 189 SER A CA 1
ATOM 1478 C C . SER A 1 189 ? 17.518 21.692 -5.359 1.00 50.12 189 SER A C 1
ATOM 1480 O O . SER A 1 189 ? 17.598 21.525 -6.580 1.00 50.12 189 SER A O 1
ATOM 1482 N N . GLN A 1 190 ? 17.230 22.886 -4.822 1.00 45.72 190 GLN A N 1
ATOM 1483 C CA . GLN A 1 190 ? 17.207 24.146 -5.587 1.00 45.72 190 GLN A CA 1
ATOM 1484 C C . GLN A 1 190 ? 18.347 25.078 -5.189 1.00 45.72 190 GLN A C 1
ATOM 1486 O O . GLN A 1 190 ? 18.655 25.151 -3.980 1.00 45.72 190 GLN A O 1
#

Foldseek 3Di:
DVVVVVCVVVVVLVVVLVVCPPHDVVSNVVSVVVVVVCVVVVVVVVVVVVVVVVVVVVVLCVLEVVVVVVLVVLVVCVVQLAQEDQDDDDPSHPCPVVSVVSSVVSVVLQVVLVVLLVVLVVQLVVLVVVVVVDDPPPDPPSVVVSVVSNVVSVVSNVVSVSNNDHDPDPPDDDDDPDPVVVVVVVVVPD

pLDDT: mean 77.62, std 13.36, range [39.88, 94.44]

Nearest PDB structures (foldseek):
  1wa8-assembly1_A  TM=4.089E-01  e=5.851E+00  Mycobacterium tuberculosis variant bovis
  8otz-assembly1_D9  TM=3.740E-01  e=6.963E+00  Bos taurus